Protein AF-F6XBL0-F1 (afdb_monomer_lite)

Sequence (199 aa):
MIKGYMQQHNIPQREVVDVTGLNQSHLSQHLNKGTPMKTQKRAALYTWYVRKQREILRQFSQQNQGPGQSEDTCSEPTNKKMRRNRFKWGPASQQILYQAYDRQKNPSKEEREALVEECNRAECLQRGVSPSKAHGLGSNLVTEVRVYNWFANRRKEEAFRQKLAMDAYSSNQTHNLNPLLTHGSPHHQPSSSPPNKMS

pLDDT: mean 81.72, std 20.87, range [35.31, 98.0]

Radius of gyration: 27.08 Å; chains: 1; bounding box: 72×74×48 Å

Structure (mmCIF, N/CA/C/O backbone):
data_AF-F6XBL0-F1
#
_entry.id   AF-F6XBL0-F1
#
loop_
_atom_site.group_PDB
_atom_site.id
_atom_site.type_symbol
_atom_site.label_atom_id
_atom_site.label_alt_id
_atom_site.label_comp_id
_atom_site.label_asym_id
_atom_site.label_entity_id
_atom_site.label_seq_id
_atom_site.pdbx_PDB_ins_code
_atom_site.Cartn_x
_atom_site.Cartn_y
_atom_site.Cartn_z
_atom_site.occupancy
_atom_site.B_iso_or_equiv
_atom_site.auth_seq_id
_atom_site.auth_comp_id
_atom_site.auth_asym_id
_atom_site.auth_atom_id
_atom_site.pdbx_PDB_model_num
ATOM 1 N N . MET A 1 1 ? 2.905 -8.290 -16.452 1.00 83.94 1 MET A N 1
ATOM 2 C CA . MET A 1 1 ? 3.860 -8.933 -15.519 1.00 83.94 1 MET A CA 1
ATOM 3 C C . MET A 1 1 ? 4.322 -7.979 -14.415 1.00 83.94 1 MET A C 1
ATOM 5 O O . MET A 1 1 ? 3.843 -8.119 -13.299 1.00 83.94 1 MET A O 1
ATOM 9 N N . ILE A 1 2 ? 5.135 -6.951 -14.705 1.00 93.62 2 ILE A N 1
ATOM 10 C CA . ILE A 1 2 ? 5.713 -6.059 -13.670 1.00 93.62 2 ILE A CA 1
ATOM 11 C C . ILE A 1 2 ? 4.651 -5.329 -12.828 1.00 93.62 2 ILE A C 1
ATOM 13 O O . ILE A 1 2 ? 4.745 -5.319 -11.605 1.00 93.62 2 ILE A O 1
ATOM 17 N N . LYS A 1 3 ? 3.606 -4.766 -13.456 1.00 93.44 3 LYS A N 1
ATOM 18 C CA . LYS A 1 3 ? 2.506 -4.096 -12.734 1.00 93.44 3 LYS A CA 1
ATOM 19 C C . LYS A 1 3 ? 1.833 -5.014 -11.706 1.00 93.44 3 LYS A C 1
ATOM 21 O O . LYS A 1 3 ? 1.636 -4.593 -10.573 1.00 93.44 3 LYS A O 1
ATOM 26 N N . GLY A 1 4 ? 1.512 -6.249 -12.098 1.00 93.88 4 GLY A N 1
ATOM 27 C CA . GLY A 1 4 ? 0.888 -7.230 -11.205 1.00 93.88 4 GLY A CA 1
ATOM 28 C C . GLY A 1 4 ? 1.783 -7.542 -10.008 1.00 93.88 4 GLY A C 1
ATOM 29 O O . GLY A 1 4 ? 1.327 -7.485 -8.874 1.00 93.88 4 GLY A O 1
ATOM 30 N N . TYR A 1 5 ? 3.085 -7.725 -10.244 1.00 94.12 5 TYR A N 1
ATOM 31 C CA . TYR A 1 5 ? 4.056 -7.934 -9.170 1.00 94.12 5 TYR A CA 1
ATOM 32 C C . TYR A 1 5 ? 4.150 -6.737 -8.211 1.00 94.12 5 TYR A C 1
ATOM 34 O O . TYR A 1 5 ? 4.136 -6.901 -6.993 1.00 94.12 5 TYR A O 1
ATOM 42 N N . MET A 1 6 ? 4.184 -5.513 -8.749 1.00 94.00 6 MET A N 1
ATOM 43 C CA . MET A 1 6 ? 4.172 -4.299 -7.929 1.00 94.00 6 MET A CA 1
ATOM 44 C C . MET A 1 6 ? 2.901 -4.187 -7.085 1.00 94.00 6 MET A C 1
ATOM 46 O O . MET A 1 6 ? 2.976 -3.769 -5.934 1.00 94.00 6 MET A O 1
ATOM 50 N N . GLN A 1 7 ? 1.743 -4.554 -7.633 1.00 92.44 7 GLN A N 1
ATOM 51 C CA . GLN A 1 7 ? 0.479 -4.553 -6.896 1.00 92.44 7 GLN A CA 1
ATOM 52 C C . GLN A 1 7 ? 0.466 -5.627 -5.805 1.00 92.44 7 GLN A C 1
ATOM 54 O O . GLN A 1 7 ? 0.121 -5.326 -4.666 1.00 92.44 7 GLN A O 1
ATOM 59 N N . GLN A 1 8 ? 0.910 -6.842 -6.128 1.00 91.75 8 GLN A N 1
ATOM 60 C CA . GLN A 1 8 ? 0.953 -7.973 -5.206 1.00 91.75 8 GLN A CA 1
ATOM 61 C C . GLN A 1 8 ? 1.843 -7.694 -3.988 1.00 91.75 8 GLN A C 1
ATOM 63 O O . GLN A 1 8 ? 1.432 -7.931 -2.856 1.00 91.75 8 GLN A O 1
ATOM 68 N N . HIS A 1 9 ? 3.035 -7.135 -4.212 1.00 91.56 9 HIS A N 1
ATOM 69 C CA . HIS A 1 9 ? 3.990 -6.804 -3.149 1.00 91.56 9 HIS A CA 1
ATOM 70 C C . HIS A 1 9 ? 3.835 -5.376 -2.603 1.00 91.56 9 HIS A C 1
ATOM 72 O O . HIS A 1 9 ? 4.622 -4.946 -1.756 1.00 91.56 9 HIS A O 1
ATOM 78 N N . ASN A 1 10 ? 2.818 -4.647 -3.074 1.00 92.56 10 ASN A N 1
ATOM 79 C CA . ASN A 1 10 ? 2.503 -3.277 -2.687 1.00 92.56 10 ASN A CA 1
ATOM 80 C C . ASN A 1 10 ? 3.721 -2.329 -2.782 1.00 92.56 10 ASN A C 1
ATOM 82 O O . ASN A 1 10 ? 4.045 -1.580 -1.857 1.00 92.56 10 ASN A O 1
ATOM 86 N N . ILE A 1 11 ? 4.417 -2.401 -3.919 1.00 92.81 11 ILE A N 1
ATOM 87 C CA . ILE A 1 11 ? 5.632 -1.640 -4.224 1.00 92.81 11 ILE A CA 1
ATOM 88 C C . ILE A 1 11 ? 5.236 -0.267 -4.784 1.00 92.81 11 ILE A C 1
ATOM 90 O O . ILE A 1 11 ? 4.527 -0.193 -5.798 1.00 92.81 11 ILE A O 1
ATOM 94 N N . PRO A 1 12 ? 5.686 0.845 -4.175 1.00 93.06 12 PRO A N 1
ATOM 95 C CA . PRO A 1 12 ? 5.375 2.171 -4.680 1.00 93.06 12 PRO A CA 1
ATOM 96 C C . PRO A 1 12 ? 6.097 2.431 -6.004 1.00 93.06 12 PRO A C 1
ATOM 98 O O . PRO A 1 12 ? 7.300 2.224 -6.134 1.00 93.06 12 PRO A O 1
ATOM 101 N N . GLN A 1 13 ? 5.380 2.986 -6.985 1.00 93.38 13 GLN A N 1
ATOM 102 C CA . GLN A 1 13 ? 5.970 3.345 -8.281 1.00 93.38 13 GLN A CA 1
ATOM 103 C C . GLN A 1 13 ? 7.135 4.337 -8.148 1.00 93.38 13 GLN A C 1
ATOM 105 O O . GLN A 1 13 ? 8.063 4.301 -8.950 1.00 93.38 13 GLN A O 1
ATOM 110 N N . ARG A 1 14 ? 7.112 5.182 -7.109 1.00 94.25 14 ARG A N 1
ATOM 111 C CA . ARG A 1 14 ? 8.219 6.078 -6.769 1.00 94.25 14 ARG A CA 1
ATOM 112 C C . ARG A 1 14 ? 9.537 5.322 -6.587 1.00 94.25 14 ARG A C 1
ATOM 114 O O . ARG A 1 14 ? 10.544 5.787 -7.087 1.00 94.25 14 ARG A O 1
ATOM 121 N N . GLU A 1 15 ? 9.535 4.177 -5.910 1.00 93.44 15 GLU A N 1
ATOM 122 C CA . GLU A 1 15 ? 10.761 3.397 -5.698 1.00 93.44 15 GLU A CA 1
ATOM 123 C C . GLU A 1 15 ? 11.382 2.976 -7.035 1.00 93.44 15 GLU A C 1
ATOM 125 O O . GLU A 1 15 ? 12.587 3.091 -7.232 1.00 93.44 15 GLU A O 1
ATOM 130 N N . VAL A 1 16 ? 10.543 2.563 -7.991 1.00 94.25 16 VAL A N 1
ATOM 131 C CA . VAL A 1 16 ? 10.993 2.231 -9.348 1.00 94.25 16 VAL A CA 1
ATOM 132 C C . VAL A 1 16 ? 11.645 3.443 -9.999 1.00 94.25 16 VAL A C 1
ATOM 134 O O . VAL A 1 16 ? 12.729 3.325 -10.557 1.00 94.25 16 VAL A O 1
ATOM 137 N N . VAL A 1 17 ? 11.003 4.609 -9.920 1.00 95.06 17 VAL A N 1
ATOM 138 C CA . VAL A 1 17 ? 11.511 5.870 -10.481 1.00 95.06 17 VAL A CA 1
ATOM 139 C C . VAL A 1 17 ? 12.845 6.261 -9.849 1.00 95.06 17 VAL A C 1
ATOM 141 O O . VAL A 1 17 ? 13.793 6.531 -10.582 1.00 95.06 17 VAL A O 1
ATOM 144 N N . ASP A 1 18 ? 12.935 6.225 -8.519 1.00 92.50 18 ASP A N 1
ATOM 145 C CA . ASP A 1 18 ? 14.124 6.616 -7.757 1.00 92.50 18 ASP A CA 1
ATOM 146 C C . ASP A 1 18 ? 15.333 5.716 -8.106 1.00 92.50 18 ASP A C 1
ATOM 148 O O . ASP A 1 18 ? 16.458 6.204 -8.175 1.00 92.50 18 ASP A O 1
ATOM 152 N N . VAL A 1 19 ? 15.116 4.423 -8.395 1.00 92.94 19 VAL A N 1
ATOM 153 C CA . VAL A 1 19 ? 16.195 3.478 -8.755 1.00 92.94 19 VAL A CA 1
ATOM 154 C C . VAL A 1 19 ? 16.515 3.465 -10.254 1.00 92.94 19 VAL A C 1
ATOM 156 O O . VAL A 1 19 ? 17.671 3.311 -10.640 1.00 92.94 19 VAL A O 1
ATOM 159 N N . THR A 1 20 ? 15.505 3.577 -11.117 1.00 93.94 20 THR A N 1
ATOM 160 C CA . THR A 1 20 ? 15.679 3.432 -12.577 1.00 93.94 20 THR A CA 1
ATOM 161 C C . THR A 1 20 ? 15.941 4.750 -13.301 1.00 93.94 20 THR A C 1
ATOM 163 O O . THR A 1 20 ? 16.332 4.726 -14.467 1.00 93.94 20 THR A O 1
ATOM 166 N N . GLY A 1 21 ? 15.678 5.896 -12.663 1.00 94.38 21 GLY A N 1
ATOM 167 C CA . GLY A 1 21 ? 15.735 7.214 -13.301 1.00 94.38 21 GLY A CA 1
ATOM 168 C C . GLY A 1 21 ? 14.651 7.437 -14.365 1.00 94.38 21 GLY A C 1
ATOM 169 O O . GLY A 1 21 ? 14.740 8.368 -15.166 1.00 94.38 21 GLY A O 1
ATOM 170 N N . LEU A 1 22 ? 13.628 6.577 -14.428 1.00 95.25 22 LEU A N 1
ATOM 171 C CA . LEU A 1 22 ? 12.529 6.718 -15.382 1.00 95.25 22 LEU A CA 1
ATOM 172 C C . LEU A 1 22 ? 11.594 7.867 -14.994 1.00 95.25 22 LEU A C 1
ATOM 174 O O . LEU A 1 22 ? 11.331 8.117 -13.825 1.00 95.25 22 LEU A O 1
ATOM 178 N N . ASN A 1 23 ? 11.005 8.532 -15.987 1.00 96.88 23 ASN A N 1
ATOM 179 C CA . ASN A 1 23 ? 9.989 9.549 -15.729 1.00 96.88 23 ASN A CA 1
ATOM 180 C C . ASN A 1 23 ? 8.726 8.911 -15.117 1.00 96.88 23 ASN A C 1
ATOM 182 O O . ASN A 1 23 ? 8.197 7.941 -15.663 1.00 96.88 23 ASN A O 1
ATOM 186 N N . GLN A 1 24 ? 8.219 9.487 -14.022 1.00 96.00 24 GLN A N 1
ATOM 187 C CA . GLN A 1 24 ? 7.078 8.940 -13.282 1.00 96.00 24 GLN A CA 1
ATOM 188 C C . GLN A 1 24 ? 5.804 8.841 -14.132 1.00 96.00 24 GLN A C 1
ATOM 190 O O . GLN A 1 24 ? 5.164 7.788 -14.150 1.00 96.00 24 GLN A O 1
ATOM 195 N N . SER A 1 25 ? 5.455 9.900 -14.867 1.00 96.94 25 SER A N 1
ATOM 196 C CA . SER A 1 25 ? 4.258 9.919 -15.713 1.00 96.94 25 SER A CA 1
ATOM 197 C C . SER A 1 25 ? 4.371 8.892 -16.839 1.00 96.94 25 SER A C 1
ATOM 199 O O . SER A 1 25 ? 3.474 8.067 -17.021 1.00 96.94 25 SER A O 1
ATOM 201 N N . HIS A 1 26 ? 5.516 8.857 -17.531 1.00 96.75 26 HIS A N 1
ATOM 202 C CA . HIS A 1 26 ? 5.744 7.901 -18.621 1.00 96.75 26 HIS A CA 1
ATOM 203 C C . HIS A 1 26 ? 5.727 6.450 -18.128 1.00 96.75 26 HIS A C 1
ATOM 205 O O . HIS A 1 26 ? 5.107 5.598 -18.762 1.00 96.75 26 HIS A O 1
ATOM 211 N N . LEU A 1 27 ? 6.339 6.165 -16.972 1.00 97.00 27 LEU A N 1
ATOM 212 C CA . LEU A 1 27 ? 6.285 4.842 -16.348 1.00 97.00 27 LEU A CA 1
ATOM 213 C C . LEU A 1 27 ? 4.843 4.450 -16.000 1.00 97.00 27 LEU A C 1
ATOM 215 O O . LEU A 1 27 ? 4.431 3.322 -16.266 1.00 97.00 27 LEU A O 1
ATOM 219 N N . SER A 1 28 ? 4.057 5.376 -15.447 1.00 96.56 28 SER A N 1
ATOM 220 C CA . SER A 1 28 ? 2.650 5.125 -15.132 1.00 96.56 28 SER A CA 1
ATOM 221 C C . SER A 1 28 ? 1.813 4.828 -16.370 1.00 96.56 28 SER A C 1
ATOM 223 O O . SER A 1 28 ? 1.056 3.857 -16.374 1.00 96.56 28 SER A O 1
ATOM 225 N N . GLN A 1 29 ? 1.974 5.615 -17.433 1.00 96.62 29 GLN A N 1
ATOM 226 C CA . GLN A 1 29 ? 1.279 5.399 -18.700 1.00 96.62 29 GLN A CA 1
ATOM 227 C C . GLN A 1 29 ? 1.670 4.063 -19.337 1.00 96.62 29 GLN A C 1
ATOM 229 O O . GLN A 1 29 ? 0.799 3.303 -19.747 1.00 96.62 29 GLN A O 1
ATOM 234 N N . HIS A 1 30 ? 2.957 3.717 -19.341 1.00 96.19 30 HIS A N 1
ATOM 235 C 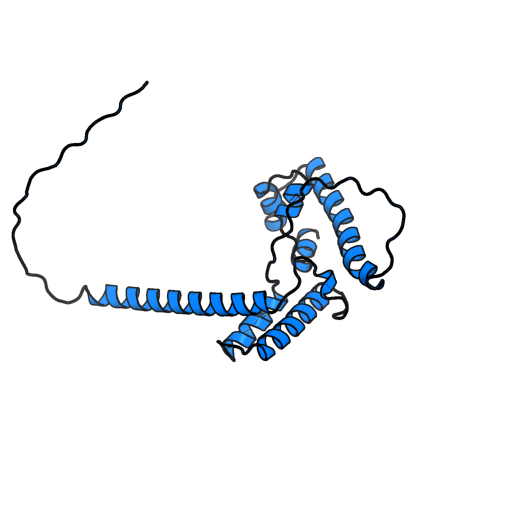CA . HIS A 1 30 ? 3.410 2.426 -19.849 1.00 96.19 30 HIS A CA 1
ATOM 236 C C . HIS A 1 30 ? 2.806 1.250 -19.067 1.00 96.19 30 HIS A C 1
ATOM 238 O O . HIS A 1 30 ? 2.272 0.322 -19.668 1.00 96.19 30 HIS A O 1
ATOM 244 N N . LEU A 1 31 ? 2.825 1.305 -17.729 1.00 95.56 31 LEU A N 1
ATOM 245 C CA . LEU A 1 31 ? 2.327 0.216 -16.882 1.00 95.56 31 LEU A CA 1
ATOM 246 C C . LEU A 1 31 ? 0.797 0.086 -16.882 1.00 95.56 31 LEU A C 1
ATOM 248 O O . LEU A 1 31 ? 0.287 -1.024 -16.742 1.00 95.56 31 LEU A O 1
ATOM 252 N N . ASN A 1 32 ? 0.061 1.196 -16.982 1.00 95.31 32 ASN A N 1
ATOM 253 C CA . ASN A 1 32 ? -1.400 1.197 -16.858 1.00 95.31 32 ASN A CA 1
ATOM 254 C C . ASN A 1 32 ? -2.142 1.274 -18.191 1.00 95.31 32 ASN A C 1
ATOM 256 O O . ASN A 1 32 ? -3.228 0.715 -18.284 1.00 95.31 32 ASN A O 1
ATOM 260 N N . LYS A 1 33 ? -1.581 1.969 -19.184 1.00 94.56 33 LYS A N 1
ATOM 261 C CA . LYS A 1 33 ? -2.209 2.232 -20.488 1.00 94.56 33 LYS A CA 1
ATOM 262 C C . LYS A 1 33 ? -1.493 1.544 -21.654 1.00 94.56 33 LYS A C 1
ATOM 264 O O . LYS A 1 33 ? -1.949 1.654 -22.782 1.00 94.56 33 LYS A O 1
ATOM 269 N N . GLY A 1 34 ? -0.365 0.872 -21.412 1.00 93.50 34 GLY A N 1
ATOM 270 C CA . GLY A 1 34 ? 0.391 0.185 -22.464 1.00 93.50 34 GLY A CA 1
ATOM 271 C C . GLY A 1 34 ? 1.139 1.122 -23.416 1.00 93.50 34 GLY A C 1
ATOM 272 O O . GLY A 1 34 ? 1.572 0.688 -24.479 1.00 93.50 34 GLY A O 1
ATOM 273 N N . THR A 1 35 ? 1.321 2.398 -23.052 1.00 95.81 35 THR A N 1
ATOM 274 C CA . THR A 1 35 ? 2.040 3.376 -23.885 1.00 95.81 35 THR A CA 1
ATOM 275 C C . THR A 1 35 ? 3.439 2.863 -24.234 1.00 95.81 35 THR A C 1
ATOM 277 O O . THR A 1 35 ? 4.143 2.379 -23.340 1.00 95.81 35 THR A O 1
ATOM 280 N N . PRO A 1 36 ? 3.890 2.968 -25.496 1.00 95.50 36 PRO A N 1
ATOM 281 C CA . PRO A 1 36 ? 5.196 2.465 -25.891 1.00 95.50 36 PRO A CA 1
ATOM 282 C C . PRO A 1 36 ? 6.324 3.142 -25.103 1.00 95.50 36 PRO A C 1
ATOM 284 O O . PRO A 1 36 ? 6.310 4.337 -24.791 1.00 95.50 36 PRO A O 1
ATOM 287 N N . MET A 1 37 ? 7.340 2.349 -24.777 1.00 96.38 37 MET A N 1
ATOM 288 C CA . MET A 1 37 ? 8.530 2.788 -24.054 1.00 96.38 37 MET A CA 1
ATOM 289 C C . MET A 1 37 ? 9.765 2.339 -24.823 1.00 96.38 37 MET A C 1
ATOM 291 O O . MET A 1 37 ? 9.807 1.201 -25.277 1.00 96.38 37 MET A O 1
ATOM 295 N N . LYS A 1 38 ? 10.773 3.208 -24.965 1.00 95.94 38 LYS A N 1
ATOM 296 C CA . LYS A 1 38 ? 12.024 2.893 -25.680 1.00 95.94 38 LYS A CA 1
ATOM 297 C C . LYS A 1 38 ? 12.727 1.669 -25.080 1.00 95.94 38 LYS A C 1
ATOM 299 O O . LYS A 1 38 ? 12.724 1.500 -23.862 1.00 95.94 38 LYS A O 1
ATOM 304 N N . THR A 1 39 ? 13.387 0.868 -25.918 1.00 96.81 39 THR A N 1
ATOM 305 C CA . THR A 1 39 ? 14.053 -0.386 -25.518 1.00 96.81 39 THR A CA 1
ATOM 306 C C . THR A 1 39 ? 15.025 -0.201 -24.352 1.00 96.81 39 THR A C 1
ATOM 308 O O . THR A 1 39 ? 14.932 -0.940 -23.380 1.00 96.81 39 THR A O 1
ATOM 311 N N . GLN A 1 40 ? 15.867 0.836 -24.376 1.00 96.00 40 GLN A N 1
ATOM 312 C CA . GLN A 1 40 ? 16.794 1.147 -23.279 1.00 96.00 40 GLN A CA 1
ATOM 313 C C . GLN A 1 40 ? 16.071 1.382 -21.938 1.00 96.00 40 GLN A C 1
ATOM 315 O O . GLN A 1 40 ? 16.476 0.857 -20.904 1.00 96.00 40 GLN A O 1
ATOM 320 N N . LYS A 1 41 ? 14.955 2.124 -21.954 1.00 95.94 41 LYS A N 1
ATOM 321 C CA . LYS A 1 41 ? 14.136 2.378 -20.757 1.00 95.94 41 LYS A CA 1
ATOM 322 C C . LYS A 1 41 ? 13.440 1.106 -20.264 1.00 95.94 41 LYS A C 1
ATOM 324 O O . LYS A 1 41 ? 13.395 0.864 -19.060 1.00 95.94 41 LYS A O 1
ATOM 329 N N . ARG A 1 42 ? 12.948 0.267 -21.185 1.00 96.12 42 ARG A N 1
ATOM 330 C CA . ARG A 1 42 ? 12.378 -1.045 -20.838 1.00 96.12 42 ARG A CA 1
ATOM 331 C C . ARG A 1 42 ? 13.429 -1.955 -20.206 1.00 96.12 42 ARG A C 1
ATOM 333 O O . ARG A 1 42 ? 13.127 -2.602 -19.213 1.00 96.12 42 ARG A O 1
ATOM 340 N N . ALA A 1 43 ? 14.653 -1.973 -20.733 1.00 96.56 43 ALA A N 1
ATOM 341 C CA . ALA A 1 43 ? 15.750 -2.757 -20.171 1.00 96.56 43 ALA A CA 1
ATOM 342 C C . ALA A 1 43 ? 16.050 -2.346 -18.720 1.00 96.56 43 ALA A C 1
ATOM 344 O O . ALA A 1 43 ? 16.116 -3.209 -17.851 1.00 96.56 43 ALA A O 1
ATOM 345 N N . ALA A 1 44 ? 16.118 -1.041 -18.426 1.00 96.38 44 ALA A N 1
ATOM 346 C CA . ALA A 1 44 ? 16.284 -0.550 -17.054 1.00 96.38 44 ALA A CA 1
ATOM 347 C C . ALA A 1 44 ? 15.153 -1.021 -16.118 1.00 96.38 44 ALA A C 1
ATOM 349 O O . ALA A 1 44 ? 15.414 -1.474 -15.001 1.00 96.38 44 ALA A O 1
ATOM 350 N N . LEU A 1 45 ? 13.903 -0.976 -16.592 1.00 96.69 45 LEU A N 1
ATOM 351 C CA . LEU A 1 45 ? 12.737 -1.446 -15.841 1.00 96.69 45 LEU A CA 1
ATOM 352 C C . LEU A 1 45 ? 12.781 -2.963 -15.571 1.00 96.69 45 LEU A C 1
ATOM 354 O O . LEU A 1 45 ? 12.499 -3.391 -14.453 1.00 96.69 45 LEU A O 1
ATOM 358 N N . TYR A 1 46 ? 13.157 -3.776 -16.563 1.00 96.44 46 TYR A N 1
ATOM 359 C CA . TYR A 1 46 ? 13.289 -5.228 -16.401 1.00 96.44 46 TYR A CA 1
ATOM 360 C C . TYR A 1 46 ? 14.444 -5.606 -15.468 1.00 96.44 46 TYR A C 1
ATOM 362 O O . TYR A 1 46 ? 14.271 -6.456 -14.596 1.00 96.44 46 TYR A O 1
ATOM 370 N N . THR A 1 47 ? 15.592 -4.937 -15.584 1.00 96.44 47 THR A N 1
ATOM 371 C CA . THR A 1 47 ? 16.726 -5.134 -14.671 1.00 96.44 47 THR A CA 1
ATOM 372 C C . THR A 1 47 ? 16.329 -4.827 -13.232 1.00 96.44 47 THR A C 1
ATOM 374 O O . THR A 1 47 ? 16.633 -5.609 -12.328 1.00 96.44 47 THR A O 1
ATOM 377 N N . TRP A 1 48 ? 15.613 -3.721 -13.005 1.00 96.19 48 TRP A N 1
ATOM 378 C CA . TRP A 1 48 ? 15.059 -3.410 -11.690 1.00 96.19 48 TRP A CA 1
ATOM 379 C C . TRP A 1 48 ? 14.118 -4.514 -11.199 1.00 96.19 48 TRP A C 1
ATOM 381 O O . TRP A 1 48 ? 14.278 -4.985 -10.077 1.00 96.19 48 TRP A O 1
ATOM 391 N N . TYR A 1 49 ? 13.196 -4.978 -12.045 1.00 96.75 49 TYR A N 1
ATOM 392 C CA . TYR A 1 49 ? 12.216 -6.003 -11.685 1.00 96.75 49 TYR A CA 1
ATOM 393 C C . TYR A 1 49 ? 12.875 -7.305 -11.202 1.00 96.75 49 TYR A C 1
ATOM 395 O O . TYR A 1 49 ? 12.574 -7.773 -10.105 1.00 96.75 49 TYR A O 1
ATOM 403 N N . VAL A 1 50 ? 13.845 -7.835 -11.952 1.00 95.81 50 VAL A N 1
ATOM 404 C CA . VAL A 1 50 ? 14.554 -9.078 -11.590 1.00 95.81 50 VAL A CA 1
ATOM 405 C C . VAL A 1 50 ? 15.409 -8.900 -10.330 1.00 95.81 50 VAL A C 1
ATOM 407 O O . VAL A 1 50 ? 15.527 -9.812 -9.507 1.00 95.81 50 VAL A O 1
ATOM 410 N N . ARG A 1 51 ? 16.022 -7.723 -10.139 1.00 95.12 51 ARG A N 1
ATOM 411 C CA . ARG A 1 51 ? 16.733 -7.401 -8.888 1.00 95.12 51 ARG A CA 1
ATOM 412 C C . ARG A 1 51 ? 15.763 -7.348 -7.708 1.00 95.12 51 ARG A C 1
ATOM 414 O O . ARG A 1 51 ? 16.057 -7.935 -6.670 1.00 95.12 51 ARG A O 1
ATOM 421 N N . LYS A 1 52 ? 14.595 -6.727 -7.886 1.00 94.19 52 LYS A N 1
ATOM 422 C CA . LYS A 1 52 ? 13.588 -6.587 -6.832 1.00 94.19 52 LYS A CA 1
ATOM 423 C C . LYS A 1 52 ? 12.972 -7.923 -6.426 1.00 94.19 52 LYS A C 1
ATOM 425 O O . LYS A 1 52 ? 12.762 -8.148 -5.239 1.00 94.19 52 LYS A O 1
ATOM 430 N N . GLN A 1 53 ? 12.752 -8.831 -7.378 1.00 92.75 53 GLN A N 1
ATOM 431 C CA . GLN A 1 53 ? 12.297 -10.192 -7.079 1.00 92.75 53 GLN A CA 1
ATOM 432 C C . GLN A 1 53 ? 13.259 -10.926 -6.141 1.00 92.75 53 GLN A C 1
ATOM 434 O O . GLN A 1 53 ? 12.827 -11.514 -5.152 1.00 92.75 53 GLN A O 1
ATOM 439 N N . ARG A 1 54 ? 14.567 -10.839 -6.412 1.00 92.81 54 ARG A N 1
ATOM 440 C CA . ARG A 1 54 ? 15.600 -11.436 -5.554 1.00 92.81 54 ARG A CA 1
ATOM 441 C C . ARG A 1 54 ? 15.659 -10.777 -4.179 1.00 92.81 54 ARG A C 1
ATOM 443 O O . ARG A 1 54 ? 15.771 -11.479 -3.181 1.00 92.81 54 ARG A O 1
ATOM 450 N N . GLU A 1 55 ? 15.551 -9.452 -4.121 1.00 91.06 55 GLU A N 1
ATOM 451 C CA . GLU A 1 55 ? 15.526 -8.705 -2.859 1.00 91.06 55 GLU A CA 1
ATOM 452 C C . GLU A 1 55 ? 14.352 -9.135 -1.968 1.00 91.06 55 GLU A C 1
ATOM 454 O O . GLU A 1 55 ? 14.553 -9.454 -0.799 1.00 91.06 55 GLU A O 1
ATOM 459 N N . ILE A 1 56 ? 13.140 -9.202 -2.525 1.00 89.62 56 ILE A N 1
ATOM 460 C CA . ILE A 1 56 ? 11.936 -9.606 -1.790 1.00 89.62 56 ILE A CA 1
ATOM 461 C C . ILE A 1 56 ? 12.040 -11.066 -1.344 1.00 89.62 56 ILE A C 1
ATOM 463 O O . ILE A 1 56 ? 11.756 -11.378 -0.189 1.00 89.62 56 ILE A O 1
ATOM 467 N N . LEU A 1 57 ? 12.499 -11.963 -2.221 1.00 88.38 57 LEU A N 1
ATOM 468 C CA . LEU A 1 57 ? 12.708 -13.364 -1.857 1.00 88.38 57 LEU A CA 1
ATOM 469 C C . LEU A 1 57 ? 13.696 -13.495 -0.688 1.00 88.38 57 LEU A C 1
ATOM 471 O O . LEU A 1 57 ? 13.455 -14.257 0.251 1.00 88.38 57 LEU A O 1
ATOM 475 N N . ARG A 1 58 ? 14.778 -12.707 -0.708 1.00 87.69 58 ARG A N 1
ATOM 476 C CA . ARG A 1 58 ? 15.772 -12.650 0.367 1.00 87.69 58 ARG A CA 1
ATOM 477 C C . ARG A 1 58 ? 15.173 -12.119 1.673 1.00 87.69 58 ARG A C 1
ATOM 479 O O . ARG A 1 58 ? 15.424 -12.722 2.712 1.00 87.69 58 ARG A O 1
ATOM 486 N N . GLN A 1 59 ? 14.343 -11.071 1.624 1.00 86.44 59 GLN A N 1
ATOM 487 C CA . GLN A 1 59 ? 13.656 -10.510 2.801 1.00 86.44 59 GLN A CA 1
ATOM 488 C C . GLN A 1 59 ? 12.801 -11.554 3.535 1.00 86.44 59 GLN A C 1
ATOM 490 O O . GLN A 1 59 ? 12.820 -11.602 4.760 1.00 86.44 59 GLN A O 1
ATOM 495 N N . PHE A 1 60 ? 12.110 -12.435 2.805 1.00 84.88 60 PHE A N 1
ATOM 496 C CA . PHE A 1 60 ? 11.321 -13.520 3.405 1.00 84.88 60 PHE A CA 1
ATOM 497 C C . PHE A 1 60 ? 12.138 -14.778 3.759 1.00 84.88 60 PHE A C 1
ATOM 499 O O . PHE A 1 60 ? 11.631 -15.671 4.444 1.00 84.88 60 PHE A O 1
ATOM 506 N N . SER A 1 61 ? 13.384 -14.894 3.293 1.00 82.06 61 SER A N 1
ATOM 507 C CA . SER A 1 61 ? 14.235 -16.072 3.532 1.00 82.06 61 SER A CA 1
ATOM 508 C C . SER A 1 61 ? 15.217 -15.873 4.686 1.00 82.06 61 SER A C 1
ATOM 510 O O . SER A 1 61 ? 15.389 -16.777 5.497 1.00 82.06 61 SER A O 1
ATOM 512 N N . GLN A 1 62 ? 15.823 -14.686 4.805 1.00 68.56 62 GLN A N 1
ATOM 513 C CA . GLN A 1 62 ? 16.832 -14.381 5.833 1.00 68.56 62 GLN A CA 1
ATOM 514 C C . GLN A 1 62 ? 16.280 -14.385 7.262 1.00 68.56 62 GLN A C 1
ATOM 516 O O . GLN A 1 62 ? 17.043 -14.468 8.214 1.00 68.56 62 GLN A O 1
ATOM 521 N N . GLN A 1 63 ? 14.961 -14.368 7.427 1.00 60.47 63 GLN A N 1
ATOM 522 C CA . GLN A 1 63 ? 14.336 -14.317 8.744 1.00 60.47 63 GLN A CA 1
ATOM 523 C C . GLN A 1 63 ? 14.254 -15.674 9.470 1.00 60.47 63 GLN A C 1
ATOM 525 O O . GLN A 1 63 ? 13.768 -15.733 10.594 1.00 60.47 63 GLN A O 1
ATOM 530 N N . ASN A 1 64 ? 14.758 -16.755 8.861 1.00 48.28 64 ASN A N 1
ATOM 531 C CA . ASN A 1 64 ? 15.025 -18.006 9.581 1.00 48.28 64 ASN A CA 1
ATOM 532 C C . ASN A 1 64 ? 16.253 -17.911 10.505 1.00 48.28 64 ASN A C 1
ATOM 534 O O . ASN A 1 64 ? 16.454 -18.806 11.321 1.00 48.28 64 ASN A O 1
ATOM 538 N N . GLN A 1 65 ? 17.076 -16.865 10.384 1.00 45.84 65 GLN A N 1
ATOM 539 C CA . GLN A 1 65 ? 18.177 -16.620 11.309 1.00 45.84 65 GLN A CA 1
ATOM 540 C C . GLN A 1 65 ? 17.690 -15.628 12.366 1.00 45.84 65 GLN A C 1
ATOM 542 O O . GLN A 1 65 ? 17.324 -14.495 12.052 1.00 45.84 65 GLN A O 1
ATOM 547 N N . GLY A 1 66 ? 17.604 -16.097 13.612 1.00 39.88 66 GLY A N 1
ATOM 548 C CA . GLY A 1 66 ? 17.251 -15.268 14.760 1.00 39.88 66 GLY A CA 1
ATOM 549 C C . GLY A 1 66 ? 18.204 -14.075 14.932 1.00 39.88 66 GLY A C 1
ATOM 550 O O . GLY A 1 66 ? 19.246 -14.000 14.275 1.00 39.88 66 GLY A O 1
ATOM 551 N N . PRO A 1 67 ? 17.871 -13.121 15.814 1.00 41.88 67 PRO A N 1
ATOM 552 C CA . PRO A 1 67 ? 18.712 -11.960 16.069 1.00 41.88 67 PRO A CA 1
ATOM 553 C C . PRO A 1 67 ? 19.977 -12.424 16.803 1.00 41.88 67 PRO A C 1
ATOM 555 O O . PRO A 1 67 ? 19.975 -12.528 18.024 1.00 41.88 67 PRO A O 1
ATOM 558 N N . GLY A 1 68 ? 21.039 -12.782 16.079 1.00 40.50 68 GLY A N 1
ATOM 559 C CA . GLY A 1 68 ? 22.244 -13.281 16.744 1.00 40.50 68 GLY A CA 1
ATOM 560 C C . GLY A 1 68 ? 23.453 -13.653 15.895 1.00 40.50 68 GLY A C 1
ATOM 561 O O . GLY A 1 68 ? 24.478 -13.956 16.489 1.00 40.50 68 GLY A O 1
ATOM 562 N N . GLN A 1 69 ? 23.402 -13.644 14.559 1.00 41.81 69 GLN A N 1
ATOM 563 C CA . GLN A 1 69 ? 24.599 -13.934 13.757 1.00 41.81 69 GLN A CA 1
ATOM 564 C C . GLN A 1 69 ? 24.643 -13.080 12.493 1.00 41.81 69 GLN A C 1
ATOM 566 O O . GLN A 1 69 ? 23.990 -13.367 11.495 1.00 41.81 69 GLN A O 1
ATOM 571 N N . SER A 1 70 ? 25.434 -12.016 12.542 1.00 37.69 70 SER A N 1
ATOM 572 C CA . SER A 1 70 ? 25.999 -11.395 11.348 1.00 37.69 70 SER A CA 1
ATOM 573 C C . SER A 1 70 ? 27.304 -10.710 11.735 1.00 37.69 70 SER A C 1
ATOM 575 O O . SER A 1 70 ? 27.408 -9.486 11.693 1.00 37.69 70 SER A O 1
ATOM 577 N N . GLU A 1 71 ? 28.274 -11.511 12.168 1.00 41.62 71 GLU A N 1
ATOM 578 C CA . GLU A 1 71 ? 29.676 -11.136 12.049 1.00 41.62 71 GLU A CA 1
ATOM 579 C C . GLU A 1 71 ? 30.177 -11.766 10.742 1.00 41.62 71 GLU A C 1
ATOM 581 O O . GLU A 1 71 ? 30.016 -12.961 10.507 1.00 41.62 71 GLU A O 1
ATOM 586 N N . ASP A 1 72 ? 30.737 -10.901 9.907 1.00 37.50 72 ASP A N 1
ATOM 587 C CA . ASP A 1 72 ? 31.630 -11.160 8.782 1.00 37.50 72 ASP A CA 1
ATOM 588 C C . ASP A 1 72 ? 31.141 -11.267 7.316 1.00 37.50 72 ASP A C 1
ATOM 590 O O . ASP A 1 72 ? 30.504 -12.210 6.855 1.00 37.50 72 ASP A O 1
ATOM 594 N N . THR A 1 73 ? 31.626 -10.266 6.566 1.00 42.38 73 THR A N 1
ATOM 595 C CA . THR A 1 73 ? 32.061 -10.281 5.161 1.00 42.38 73 THR A CA 1
ATOM 596 C C . THR A 1 73 ? 31.014 -10.449 4.045 1.00 42.38 73 THR A C 1
ATOM 598 O O . THR A 1 73 ? 30.863 -11.504 3.437 1.00 42.38 73 THR A O 1
ATOM 601 N N . CYS A 1 74 ? 30.420 -9.324 3.622 1.00 35.31 74 CYS A N 1
ATOM 602 C CA . CYS A 1 74 ? 30.370 -8.952 2.198 1.00 35.31 74 CYS A CA 1
ATOM 603 C C . CYS A 1 74 ? 30.079 -7.448 2.054 1.00 35.31 74 CYS A C 1
ATOM 605 O O . CYS A 1 74 ? 29.089 -6.929 2.566 1.00 35.31 74 CYS A O 1
ATOM 607 N N . SER A 1 75 ? 30.966 -6.747 1.361 1.00 39.38 75 SER A N 1
ATOM 608 C CA . SER A 1 75 ? 30.924 -5.324 1.031 1.00 39.38 75 SER A CA 1
ATOM 609 C C . SER A 1 75 ? 29.659 -4.927 0.249 1.00 39.38 75 SER A C 1
ATOM 611 O O . SER A 1 75 ? 29.616 -4.988 -0.977 1.00 39.38 75 SER A O 1
ATOM 613 N N . GLU A 1 76 ? 28.623 -4.452 0.944 1.00 37.22 76 GLU A N 1
ATOM 614 C CA . GLU A 1 76 ? 27.523 -3.715 0.306 1.00 37.22 76 GLU A CA 1
ATOM 615 C C . GLU A 1 76 ? 27.990 -2.281 -0.003 1.00 37.22 76 GLU A C 1
ATOM 617 O O . GLU A 1 76 ? 28.493 -1.589 0.891 1.00 37.22 76 GLU A O 1
ATOM 622 N N . PRO A 1 77 ? 27.820 -1.778 -1.240 1.00 39.69 77 PRO A N 1
ATOM 623 C CA . PRO A 1 77 ? 28.067 -0.375 -1.519 1.00 39.69 77 PRO A CA 1
ATOM 624 C C . PRO A 1 77 ? 27.109 0.453 -0.664 1.00 39.69 77 PRO A C 1
ATOM 626 O O . PRO A 1 77 ? 25.893 0.260 -0.690 1.00 39.69 77 PRO A O 1
ATOM 629 N N . THR A 1 78 ? 27.682 1.381 0.098 1.00 43.75 78 THR A N 1
ATOM 630 C CA . THR A 1 78 ? 26.991 2.363 0.931 1.00 43.75 78 THR A CA 1
ATOM 631 C C . THR A 1 78 ? 25.856 3.019 0.144 1.00 43.75 78 THR A C 1
ATOM 633 O O . THR A 1 78 ? 26.054 3.914 -0.681 1.00 43.75 78 THR A O 1
ATOM 636 N N . ASN A 1 79 ? 24.631 2.534 0.362 1.00 41.66 79 ASN A N 1
ATOM 637 C CA . ASN A 1 79 ? 23.454 2.990 -0.364 1.00 41.66 79 ASN A CA 1
ATOM 638 C C . ASN A 1 79 ? 23.070 4.372 0.180 1.00 41.66 79 ASN A C 1
ATOM 640 O O . ASN A 1 79 ? 22.342 4.516 1.164 1.00 41.66 79 ASN A O 1
ATOM 644 N N . LYS A 1 80 ? 23.671 5.403 -0.420 1.00 45.03 80 LYS A N 1
ATOM 645 C CA . LYS A 1 80 ? 23.473 6.820 -0.114 1.00 45.03 80 LYS A CA 1
ATOM 646 C C . LYS A 1 80 ? 21.971 7.130 -0.014 1.00 45.03 80 LYS A C 1
ATOM 648 O O . LYS A 1 80 ? 21.268 7.120 -1.014 1.00 45.03 80 LYS A O 1
ATOM 653 N N . LYS A 1 81 ? 21.501 7.423 1.206 1.00 48.19 81 LYS A N 1
ATOM 654 C CA . LYS A 1 81 ? 20.217 8.071 1.557 1.00 48.19 81 LYS A CA 1
ATOM 655 C C . LYS A 1 81 ? 18.992 7.641 0.722 1.00 48.19 81 LYS A C 1
ATOM 657 O O . LYS A 1 81 ? 18.190 8.491 0.333 1.00 48.19 81 LYS A O 1
ATOM 662 N N . MET A 1 82 ? 18.798 6.342 0.474 1.00 64.62 82 MET A N 1
ATOM 663 C CA . MET A 1 82 ? 17.556 5.871 -0.150 1.00 64.62 82 MET A CA 1
ATOM 664 C C . MET A 1 82 ? 16.379 6.149 0.792 1.00 64.62 82 MET A C 1
ATOM 666 O O . MET A 1 82 ? 16.362 5.718 1.948 1.00 64.62 82 MET A O 1
ATOM 670 N N . ARG A 1 83 ? 15.395 6.913 0.315 1.00 72.31 83 ARG A N 1
ATOM 671 C CA . ARG A 1 83 ? 14.244 7.316 1.126 1.00 72.31 83 ARG A CA 1
ATOM 672 C C . ARG A 1 83 ? 13.427 6.072 1.483 1.00 72.31 83 ARG A C 1
ATOM 674 O O . ARG A 1 83 ? 12.970 5.361 0.595 1.00 72.31 83 ARG A O 1
ATOM 681 N N . ARG A 1 84 ? 13.229 5.816 2.782 1.00 80.56 84 ARG A N 1
ATOM 682 C CA . ARG A 1 84 ? 12.458 4.655 3.254 1.00 80.56 84 ARG A CA 1
ATOM 683 C C . ARG A 1 84 ? 11.037 4.690 2.686 1.00 80.56 84 ARG A C 1
ATOM 685 O O . ARG A 1 84 ? 10.383 5.736 2.701 1.00 80.56 84 ARG A O 1
ATOM 692 N N . ASN A 1 85 ? 10.556 3.536 2.235 1.00 87.69 85 ASN A N 1
ATOM 693 C CA . ASN A 1 85 ? 9.202 3.400 1.716 1.00 87.69 85 ASN A CA 1
ATOM 694 C C . ASN A 1 85 ? 8.156 3.755 2.776 1.00 87.69 85 ASN A C 1
ATOM 696 O O . ASN A 1 85 ? 8.223 3.315 3.927 1.00 87.69 85 ASN A O 1
ATOM 700 N N . ARG A 1 86 ? 7.170 4.555 2.362 1.00 88.62 86 ARG A N 1
ATOM 701 C CA . ARG A 1 86 ? 5.987 4.855 3.167 1.00 88.62 86 ARG A CA 1
ATOM 702 C C . ARG A 1 86 ? 5.020 3.678 3.079 1.00 88.62 86 ARG A C 1
ATOM 704 O O . ARG A 1 86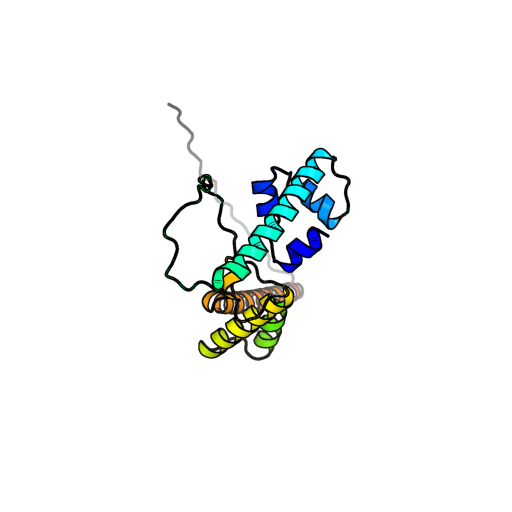 ? 4.766 3.168 1.992 1.00 88.62 86 ARG A O 1
ATOM 711 N N . PHE A 1 87 ? 4.452 3.316 4.222 1.00 93.56 87 PHE A N 1
ATOM 712 C CA . PHE A 1 87 ? 3.400 2.315 4.320 1.00 93.56 87 PHE A CA 1
ATOM 713 C C . PHE A 1 87 ? 2.201 2.629 3.432 1.00 93.56 87 PHE A C 1
ATOM 715 O O . PHE A 1 87 ? 1.776 3.784 3.323 1.00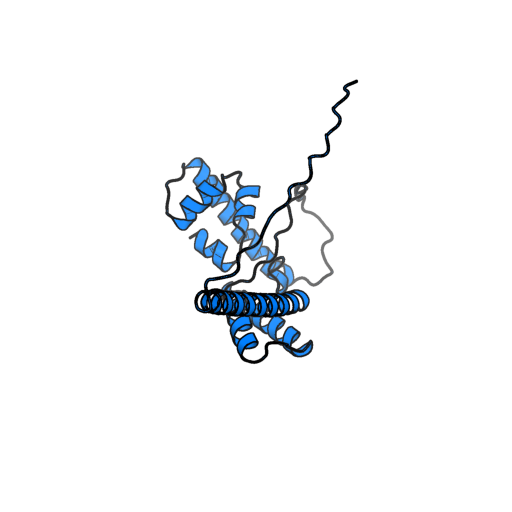 93.56 87 PHE A O 1
ATOM 722 N N . LYS A 1 88 ? 1.612 1.574 2.877 1.00 93.00 88 LYS A N 1
ATOM 723 C CA . LYS A 1 88 ? 0.351 1.639 2.158 1.00 93.00 88 LYS A CA 1
ATOM 724 C C . LYS A 1 88 ? -0.511 0.443 2.540 1.00 93.00 88 LYS A C 1
ATOM 726 O O . LYS A 1 88 ? -0.017 -0.674 2.611 1.00 93.00 88 LYS A O 1
ATOM 731 N N . TRP A 1 89 ? -1.806 0.674 2.711 1.00 95.31 89 TRP A N 1
ATOM 732 C CA . TRP A 1 89 ? -2.774 -0.402 2.896 1.00 95.31 89 TRP A CA 1
ATOM 733 C C . TRP A 1 89 ? -2.971 -1.179 1.593 1.00 95.31 89 TRP A C 1
ATOM 735 O O . TRP A 1 89 ? -3.398 -0.586 0.596 1.00 95.31 89 TRP A O 1
ATOM 745 N N . GLY A 1 90 ? -2.661 -2.476 1.598 1.00 94.56 90 GLY A N 1
ATOM 746 C CA . GLY A 1 90 ? -2.972 -3.382 0.495 1.00 94.56 90 GLY A CA 1
ATOM 747 C C . GLY A 1 90 ? -4.467 -3.725 0.436 1.00 94.56 90 GLY A C 1
ATOM 748 O O . GLY A 1 90 ? -5.185 -3.515 1.417 1.00 94.56 90 GLY A O 1
ATOM 749 N N . PRO A 1 91 ? -4.968 -4.205 -0.716 1.00 93.75 91 PRO A N 1
ATOM 750 C CA . PRO A 1 91 ? -6.395 -4.468 -0.912 1.00 93.75 91 PRO A CA 1
ATOM 751 C C . PRO A 1 91 ? -6.940 -5.537 0.047 1.00 93.75 91 PRO A C 1
ATOM 753 O O . PRO A 1 91 ? -8.025 -5.344 0.587 1.00 93.75 91 PRO A O 1
ATOM 756 N N . ALA A 1 92 ? -6.171 -6.597 0.330 1.00 94.44 92 ALA A N 1
ATOM 757 C CA . ALA A 1 92 ? -6.565 -7.632 1.287 1.00 94.44 92 ALA A CA 1
ATOM 758 C C . ALA A 1 92 ? -6.775 -7.065 2.700 1.00 94.44 92 ALA A C 1
ATOM 760 O O . ALA A 1 92 ? -7.837 -7.253 3.290 1.00 94.44 92 ALA A O 1
ATOM 761 N N . SER A 1 93 ? -5.808 -6.289 3.206 1.00 97.00 93 SER A N 1
ATOM 762 C CA . SER A 1 93 ? -5.946 -5.616 4.505 1.00 97.00 93 SER A CA 1
ATOM 763 C C . SER A 1 93 ? -7.130 -4.645 4.530 1.00 97.00 93 SER A C 1
ATOM 765 O O . SER A 1 93 ? -7.869 -4.590 5.506 1.00 97.00 93 SER A O 1
ATOM 767 N N . GLN A 1 94 ? -7.331 -3.861 3.461 1.00 96.81 94 GLN A N 1
ATOM 768 C CA . GLN A 1 94 ? -8.441 -2.904 3.403 1.00 96.81 94 GLN A CA 1
ATOM 769 C C . GLN A 1 94 ? -9.799 -3.593 3.502 1.00 96.81 94 GLN A C 1
ATOM 771 O O . GLN A 1 94 ? -10.665 -3.095 4.212 1.00 96.81 94 GLN A O 1
ATOM 776 N N . GLN A 1 95 ? -9.983 -4.722 2.817 1.00 97.19 95 GLN A N 1
ATOM 777 C CA . GLN A 1 95 ? -11.240 -5.460 2.853 1.00 97.19 95 GLN A CA 1
ATOM 778 C C . GLN A 1 95 ? -11.593 -5.912 4.276 1.00 97.19 95 GLN A C 1
ATOM 780 O O . GLN A 1 95 ? -12.723 -5.703 4.711 1.00 97.19 95 GLN A O 1
ATOM 785 N N . ILE A 1 96 ? -10.619 -6.456 5.012 1.00 97.50 96 ILE A N 1
ATOM 786 C CA . ILE A 1 96 ? -10.788 -6.856 6.418 1.00 97.50 96 ILE A CA 1
ATOM 787 C C . ILE A 1 96 ? -11.169 -5.644 7.274 1.00 97.50 96 ILE A C 1
ATOM 789 O O . ILE A 1 96 ? -12.143 -5.686 8.021 1.00 97.50 96 ILE A O 1
ATOM 793 N N . LEU A 1 97 ? -10.445 -4.531 7.120 1.00 97.81 97 LEU A N 1
ATOM 794 C CA . LEU A 1 97 ? -10.691 -3.316 7.897 1.00 97.81 97 LEU A CA 1
ATOM 795 C C . LEU A 1 97 ? -12.082 -2.724 7.653 1.00 97.81 97 LEU A C 1
ATOM 797 O O . LEU A 1 97 ? -12.719 -2.287 8.606 1.00 97.81 97 LEU A O 1
ATOM 801 N N . TYR A 1 98 ? -12.572 -2.718 6.410 1.00 97.56 98 TYR A N 1
ATOM 802 C CA . TYR A 1 98 ? -13.936 -2.269 6.118 1.00 97.56 98 TYR A CA 1
ATOM 803 C C . TYR A 1 98 ? -14.984 -3.170 6.768 1.00 97.56 98 TYR A C 1
ATOM 805 O O . TYR A 1 98 ? -15.868 -2.664 7.449 1.00 97.56 98 TYR A O 1
ATOM 813 N N . GLN A 1 99 ? -14.843 -4.492 6.639 1.00 97.25 99 GLN A N 1
ATOM 814 C CA . GLN A 1 99 ? -15.772 -5.431 7.274 1.00 97.25 99 GLN A CA 1
ATOM 815 C C . GLN A 1 99 ? -15.786 -5.282 8.801 1.00 97.25 99 GLN A C 1
ATOM 817 O O . GLN A 1 99 ? -16.845 -5.338 9.422 1.00 97.25 99 GLN A O 1
ATOM 822 N N . ALA A 1 100 ? -14.620 -5.071 9.413 1.00 96.88 100 ALA A N 1
ATOM 823 C CA . ALA A 1 100 ? -14.509 -4.817 10.843 1.00 96.88 100 ALA A CA 1
ATOM 824 C C . ALA A 1 100 ? -15.139 -3.475 11.245 1.00 96.88 100 ALA A C 1
ATOM 826 O O . ALA A 1 100 ? -15.809 -3.396 12.273 1.00 96.88 100 ALA A O 1
ATOM 827 N N . TYR A 1 101 ? -14.970 -2.434 10.425 1.00 97.00 101 TYR A N 1
ATOM 828 C CA . TYR A 1 101 ? -15.543 -1.109 10.662 1.00 97.00 101 TYR A CA 1
ATOM 829 C C . TYR A 1 101 ? -17.068 -1.113 10.693 1.00 97.00 101 TYR A C 1
ATOM 831 O O . TYR A 1 101 ? -17.660 -0.465 11.557 1.00 97.00 101 TYR A O 1
ATOM 839 N N . ASP A 1 102 ? -17.691 -1.865 9.785 1.00 95.75 102 ASP A N 1
ATOM 840 C CA . ASP A 1 102 ? -19.147 -1.986 9.717 1.00 95.75 102 ASP A CA 1
ATOM 841 C C . ASP A 1 102 ? -19.725 -2.671 10.964 1.00 95.75 102 ASP A C 1
ATOM 843 O O . ASP A 1 102 ? -20.843 -2.366 11.375 1.00 95.75 102 ASP A O 1
ATOM 847 N N . ARG A 1 103 ? -18.948 -3.556 11.604 1.00 95.25 103 ARG A N 1
ATOM 848 C CA . ARG A 1 103 ? -19.318 -4.207 12.871 1.00 95.25 103 ARG A CA 1
ATOM 849 C C . ARG A 1 103 ? -19.068 -3.301 14.076 1.00 95.25 103 ARG A C 1
ATOM 851 O O . ARG A 1 103 ? -19.920 -3.198 14.950 1.00 95.25 103 ARG A O 1
ATOM 858 N N . GLN A 1 104 ? -17.900 -2.658 14.127 1.00 93.69 104 GLN A N 1
ATOM 859 C CA . GLN A 1 104 ? -17.443 -1.872 15.273 1.00 93.69 104 GLN A CA 1
ATOM 860 C C . GLN A 1 104 ? -16.582 -0.683 14.819 1.00 93.69 104 GLN A C 1
ATOM 862 O O . GLN A 1 104 ? -15.402 -0.818 14.504 1.00 93.69 104 GLN A O 1
ATOM 867 N N . LYS A 1 105 ? -17.144 0.533 14.865 1.00 94.12 105 LYS A N 1
ATO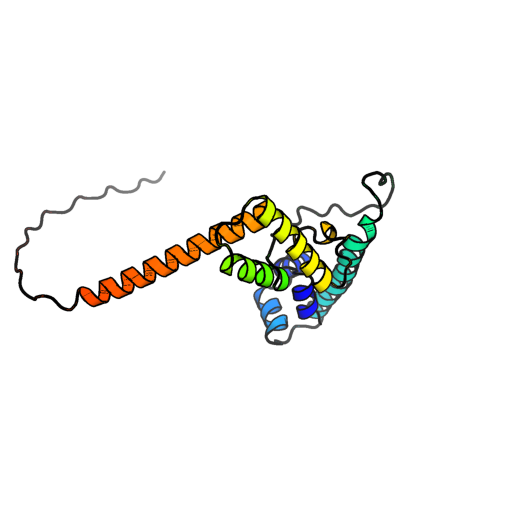M 868 C CA . LYS A 1 105 ? -16.448 1.769 14.438 1.00 94.12 105 LYS A CA 1
ATOM 869 C C . LYS A 1 105 ? -15.350 2.246 15.405 1.00 94.12 105 LYS A C 1
ATOM 871 O O . LYS A 1 105 ? -14.507 3.059 15.015 1.00 94.12 105 LYS A O 1
ATOM 876 N N . ASN A 1 106 ? -15.364 1.769 16.652 1.00 95.06 106 ASN A N 1
ATOM 877 C CA . ASN A 1 106 ? -14.419 2.117 17.720 1.00 95.06 106 ASN A CA 1
ATOM 878 C C . ASN A 1 106 ? -13.841 0.847 18.374 1.00 95.06 106 ASN A C 1
ATOM 880 O O . ASN A 1 106 ? -14.228 0.524 19.495 1.00 95.06 106 ASN A O 1
ATOM 884 N N . PRO A 1 107 ? -12.943 0.118 17.693 1.00 96.06 107 PRO A N 1
ATOM 885 C CA . PRO A 1 107 ? -12.381 -1.111 18.238 1.00 96.06 107 PRO A CA 1
ATOM 886 C C . PRO A 1 107 ? -11.483 -0.852 19.453 1.00 96.06 107 PRO A C 1
ATOM 888 O O . PRO A 1 107 ? -10.748 0.145 19.516 1.00 96.06 107 PRO A O 1
ATOM 891 N N . SER A 1 108 ? -11.509 -1.786 20.402 1.00 97.00 108 SER A N 1
ATOM 892 C CA . SER A 1 108 ? -10.632 -1.826 21.570 1.00 97.00 108 SER A CA 1
ATOM 893 C C . SER A 1 108 ? -9.164 -2.032 21.160 1.00 97.00 108 SER A C 1
ATOM 895 O O . SER A 1 108 ? -8.828 -2.186 19.983 1.00 97.00 108 SER A O 1
ATOM 897 N N . LYS A 1 109 ? -8.227 -1.962 22.114 1.00 95.81 109 LYS A N 1
ATOM 898 C CA . LYS A 1 109 ? -6.812 -2.261 21.820 1.00 95.81 109 LYS A CA 1
ATOM 899 C C . LYS A 1 109 ? -6.633 -3.718 21.376 1.00 95.81 109 LYS A C 1
ATOM 901 O O . LYS A 1 109 ? -5.963 -3.959 20.381 1.00 95.81 109 LYS A O 1
ATOM 906 N N . GLU A 1 110 ? -7.279 -4.643 22.072 1.00 96.56 110 GLU A N 1
ATOM 907 C CA . GLU A 1 110 ? -7.237 -6.077 21.775 1.00 96.56 110 GLU A CA 1
ATOM 908 C C . GLU A 1 110 ? -7.836 -6.388 20.398 1.00 96.56 110 GLU A C 1
ATOM 910 O O . GLU A 1 110 ? -7.221 -7.071 19.584 1.00 96.56 110 GLU A O 1
ATOM 915 N N . GLU A 1 111 ? -8.984 -5.794 20.066 1.00 96.25 111 GLU A N 1
ATOM 916 C CA . GLU A 1 111 ? -9.590 -5.968 18.741 1.00 96.25 111 GLU A CA 1
ATOM 917 C C . GLU A 1 111 ? -8.703 -5.400 17.628 1.00 96.25 111 GLU A C 1
ATOM 919 O O . GLU A 1 111 ? -8.613 -5.967 16.540 1.00 96.25 111 GLU A O 1
ATOM 924 N N . ARG A 1 112 ? -8.000 -4.289 17.891 1.00 97.50 112 ARG A N 1
ATOM 925 C CA . ARG A 1 112 ? -7.008 -3.757 16.949 1.00 97.50 112 ARG A CA 1
ATOM 926 C C . ARG A 1 112 ? -5.844 -4.722 16.760 1.00 97.50 112 ARG A C 1
ATOM 928 O O . ARG A 1 112 ? -5.419 -4.896 15.624 1.00 97.50 112 ARG A O 1
ATOM 935 N N . GLU A 1 113 ? -5.337 -5.338 17.823 1.00 97.06 113 GLU A N 1
ATOM 936 C CA . GLU A 1 113 ? -4.266 -6.340 17.743 1.00 97.06 113 GLU A CA 1
ATOM 937 C C . GLU A 1 113 ? -4.711 -7.572 16.937 1.00 97.06 113 GLU A C 1
ATOM 939 O O . GLU A 1 113 ? -3.991 -7.991 16.029 1.00 97.06 113 GLU A O 1
ATOM 944 N N . ALA A 1 114 ? -5.940 -8.055 17.136 1.00 97.19 114 ALA A N 1
ATOM 945 C CA . ALA A 1 114 ? -6.512 -9.123 16.313 1.00 97.19 114 ALA A CA 1
ATOM 946 C C . ALA A 1 114 ? -6.567 -8.742 14.818 1.00 97.19 114 ALA A C 1
ATOM 948 O O . ALA A 1 114 ? -6.133 -9.508 13.953 1.00 97.19 114 ALA A O 1
ATOM 949 N N . LEU A 1 115 ? -7.007 -7.519 14.497 1.00 97.69 115 LEU A N 1
ATOM 950 C CA . LEU A 1 115 ? -7.027 -7.018 13.116 1.00 97.69 115 LEU A CA 1
ATOM 951 C C . LEU A 1 115 ? -5.624 -6.876 12.514 1.00 97.69 115 LEU A C 1
ATOM 953 O O . LEU A 1 115 ? -5.453 -7.061 11.308 1.00 97.69 115 LEU A O 1
ATOM 957 N N . VAL A 1 116 ? -4.613 -6.543 13.322 1.00 97.62 116 VAL A N 1
ATOM 958 C CA . VAL A 1 116 ? -3.214 -6.495 12.874 1.00 97.62 116 VAL A CA 1
ATOM 959 C C . VAL A 1 116 ? -2.759 -7.871 12.408 1.00 97.62 116 VAL A C 1
ATOM 961 O O . VAL A 1 116 ? -2.193 -7.988 11.317 1.00 97.62 116 VAL A O 1
ATOM 964 N N . GLU A 1 117 ? -3.001 -8.901 13.215 1.00 96.38 117 GLU A N 1
ATOM 965 C CA . GLU A 1 117 ? -2.641 -10.276 12.876 1.00 96.38 117 GLU A CA 1
ATOM 966 C C . GLU A 1 117 ? -3.387 -10.765 11.636 1.00 96.38 117 GLU A C 1
ATOM 968 O O . GLU A 1 117 ? -2.776 -11.343 10.733 1.00 96.38 117 GLU A O 1
ATOM 973 N N . GLU A 1 118 ? -4.687 -10.485 11.549 1.00 96.81 118 GLU A N 1
ATOM 974 C CA . GLU A 1 118 ? -5.522 -10.876 10.416 1.00 96.81 118 GLU A CA 1
ATOM 975 C C . GLU A 1 118 ? -5.076 -10.193 9.115 1.00 96.81 118 GLU A C 1
ATOM 977 O O . GLU A 1 118 ? -4.867 -10.860 8.096 1.00 96.81 118 GLU A O 1
ATOM 982 N N . CYS A 1 119 ? -4.825 -8.880 9.149 1.00 97.75 119 CYS A N 1
ATOM 983 C CA . CYS A 1 119 ? -4.335 -8.142 7.987 1.00 97.75 119 CYS A CA 1
ATOM 984 C C . CYS A 1 119 ? -2.954 -8.640 7.545 1.00 97.75 119 CYS A C 1
ATOM 986 O O . CYS A 1 119 ? -2.735 -8.890 6.361 1.00 97.75 119 CYS A O 1
ATOM 988 N N . ASN A 1 120 ? -2.016 -8.823 8.479 1.00 96.94 120 ASN A N 1
ATOM 989 C CA . ASN A 1 120 ? -0.677 -9.314 8.152 1.00 96.94 120 ASN A CA 1
ATOM 990 C C . ASN A 1 120 ? -0.706 -10.734 7.580 1.00 96.94 120 ASN A C 1
ATOM 992 O O . ASN A 1 120 ? 0.018 -11.021 6.623 1.00 96.94 120 ASN A O 1
ATOM 996 N N . ARG A 1 121 ? -1.568 -11.607 8.113 1.00 96.12 121 ARG A N 1
ATOM 997 C CA . ARG A 1 121 ? -1.817 -12.945 7.566 1.00 96.12 121 ARG A CA 1
ATOM 998 C C . ARG A 1 121 ? -2.318 -12.856 6.127 1.00 96.12 121 ARG A C 1
ATOM 1000 O O . ARG A 1 121 ? -1.757 -13.516 5.254 1.00 96.12 121 ARG A O 1
ATOM 1007 N N . ALA A 1 122 ? -3.316 -12.016 5.863 1.00 96.19 122 ALA A N 1
ATOM 1008 C CA . ALA A 1 122 ? -3.875 -11.843 4.526 1.00 96.19 122 ALA A CA 1
ATOM 1009 C C . ALA A 1 122 ? -2.857 -11.254 3.528 1.00 96.19 122 ALA A C 1
ATOM 1011 O O . ALA A 1 122 ? -2.752 -11.732 2.399 1.00 96.19 122 ALA A O 1
ATOM 1012 N N . GLU A 1 123 ? -2.040 -10.281 3.943 1.00 94.94 123 GLU A N 1
ATOM 1013 C CA . GLU A 1 123 ? -0.952 -9.726 3.120 1.00 94.94 123 GLU A CA 1
ATOM 1014 C C . GLU A 1 123 ? 0.125 -10.766 2.795 1.00 94.94 123 GLU A C 1
ATOM 1016 O O . GLU A 1 123 ? 0.659 -10.780 1.683 1.00 94.94 123 GLU A O 1
ATOM 1021 N N . CYS A 1 124 ? 0.446 -11.647 3.745 1.00 93.56 124 CYS A N 1
ATOM 1022 C CA . CYS A 1 124 ? 1.374 -12.754 3.523 1.00 93.56 124 CYS A CA 1
ATOM 1023 C C . CYS A 1 124 ? 0.825 -13.739 2.490 1.00 93.56 124 CYS A C 1
ATOM 1025 O O . CYS A 1 124 ? 1.513 -14.053 1.516 1.00 93.56 124 CYS A O 1
ATOM 1027 N N . LEU A 1 125 ? -0.437 -14.147 2.650 1.00 92.69 125 LEU A N 1
ATOM 1028 C CA . LEU A 1 125 ? -1.117 -15.045 1.716 1.00 92.69 125 LEU A CA 1
ATOM 1029 C C . LEU A 1 125 ? -1.180 -14.447 0.305 1.00 92.69 125 LEU A C 1
ATOM 1031 O O . LEU A 1 125 ? -0.831 -15.123 -0.660 1.00 92.69 125 LEU A O 1
ATOM 1035 N N . GLN A 1 126 ? -1.509 -13.156 0.175 1.00 90.88 126 GLN A N 1
ATOM 1036 C CA . GLN A 1 126 ? -1.518 -12.465 -1.119 1.00 90.88 126 GLN A CA 1
ATOM 103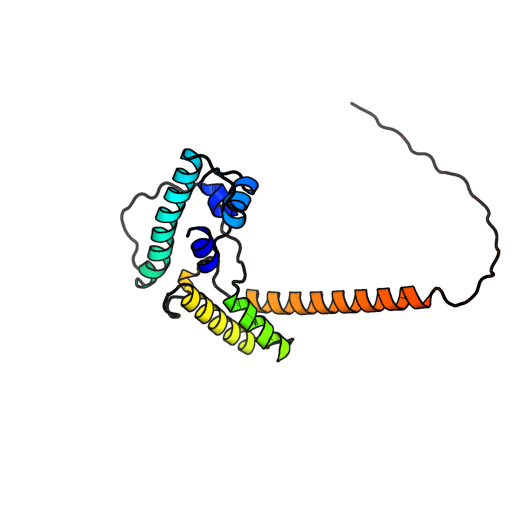7 C C . GLN A 1 126 ? -0.131 -12.468 -1.794 1.00 90.88 126 GLN A C 1
ATOM 1039 O O . GLN A 1 126 ? -0.024 -12.499 -3.022 1.00 90.88 126 GLN A O 1
ATOM 1044 N N . ARG A 1 127 ? 0.952 -12.455 -1.011 1.00 90.75 127 ARG A N 1
ATOM 1045 C CA . ARG A 1 127 ? 2.342 -12.497 -1.499 1.00 90.75 127 ARG A CA 1
ATOM 1046 C C . ARG A 1 127 ? 2.895 -13.916 -1.656 1.00 90.75 127 ARG A C 1
ATOM 1048 O O . ARG A 1 127 ? 4.055 -14.051 -2.037 1.00 90.75 127 ARG A O 1
ATOM 1055 N N . GLY A 1 128 ? 2.093 -14.948 -1.386 1.00 88.50 128 GLY A N 1
ATOM 1056 C CA . GLY A 1 128 ? 2.503 -16.349 -1.482 1.00 88.50 128 GLY A CA 1
ATOM 1057 C C . GLY A 1 128 ? 3.523 -16.767 -0.420 1.00 88.50 128 GLY A C 1
ATOM 1058 O O . GLY A 1 128 ? 4.322 -17.667 -0.664 1.00 88.50 128 GLY A O 1
ATOM 1059 N N . VAL A 1 129 ? 3.539 -16.102 0.739 1.00 89.44 129 VAL A N 1
ATOM 1060 C CA . VAL A 1 129 ? 4.451 -16.413 1.849 1.00 89.44 129 VAL A CA 1
ATOM 1061 C C . VAL A 1 129 ? 3.683 -16.872 3.087 1.00 89.44 129 VAL A C 1
ATOM 1063 O O . VAL A 1 129 ? 2.536 -16.487 3.307 1.00 89.44 129 VAL A O 1
ATOM 1066 N N . SER A 1 130 ? 4.335 -17.688 3.918 1.00 89.06 130 SER A N 1
ATOM 1067 C CA . SER A 1 130 ? 3.764 -18.136 5.193 1.00 89.06 130 SER A CA 1
ATOM 1068 C C . SER A 1 130 ? 3.457 -16.945 6.116 1.00 89.06 130 SER A C 1
ATOM 1070 O O . SER A 1 130 ? 4.325 -16.079 6.267 1.00 89.06 130 SER A O 1
ATOM 1072 N N . PRO A 1 131 ? 2.299 -16.925 6.808 1.00 89.62 131 PRO A N 1
ATOM 1073 C CA . PRO A 1 131 ? 1.981 -15.919 7.826 1.00 89.62 131 PRO A CA 1
ATOM 1074 C C . PRO A 1 131 ? 3.036 -15.783 8.932 1.00 89.62 131 PRO A C 1
ATOM 1076 O O . PRO A 1 131 ? 3.236 -14.690 9.454 1.00 89.62 131 PRO A O 1
ATOM 1079 N N . SER A 1 132 ? 3.779 -16.854 9.241 1.00 88.38 132 SER A N 1
ATOM 1080 C CA . SER A 1 132 ? 4.892 -16.815 10.206 1.00 88.38 132 SER A CA 1
ATOM 1081 C C . SER A 1 132 ? 6.022 -15.856 9.808 1.00 88.38 132 SER A C 1
ATOM 1083 O O . SER A 1 132 ? 6.824 -15.454 10.646 1.00 88.38 132 SER A O 1
ATOM 1085 N N . LYS A 1 133 ? 6.075 -15.442 8.537 1.00 86.62 133 LYS A N 1
ATOM 1086 C CA . LYS A 1 133 ? 7.081 -14.532 7.979 1.00 86.62 133 LYS A CA 1
ATOM 1087 C C . LYS A 1 133 ? 6.557 -13.104 7.793 1.00 86.62 133 LYS A C 1
ATOM 1089 O O . LYS A 1 133 ? 7.116 -12.349 6.998 1.00 86.62 133 LYS A O 1
ATOM 1094 N N . ALA A 1 134 ? 5.506 -12.711 8.520 1.00 87.19 134 ALA A N 1
ATOM 1095 C CA . ALA A 1 134 ? 4.883 -11.388 8.411 1.00 87.19 134 ALA A CA 1
ATOM 1096 C C . ALA A 1 134 ? 5.860 -10.216 8.569 1.00 87.19 134 ALA A C 1
ATOM 1098 O O . ALA A 1 134 ? 5.727 -9.202 7.893 1.00 87.19 134 ALA A O 1
ATOM 1099 N N . HIS A 1 135 ? 6.901 -10.357 9.384 1.00 86.69 135 HIS A N 1
ATOM 1100 C CA . HIS A 1 135 ? 7.936 -9.333 9.523 1.00 86.69 135 HIS A CA 1
ATOM 1101 C C . HIS A 1 135 ? 8.672 -9.017 8.202 1.00 86.69 135 HIS A C 1
ATOM 1103 O O . HIS A 1 135 ? 9.085 -7.874 7.991 1.00 86.69 135 HIS A O 1
ATOM 1109 N N . GLY A 1 136 ? 8.738 -9.968 7.262 1.00 86.81 136 GLY A N 1
ATOM 1110 C CA . GLY A 1 136 ? 9.256 -9.767 5.905 1.00 86.81 136 GLY A CA 1
ATOM 1111 C C . GLY A 1 136 ? 8.414 -8.808 5.051 1.00 86.81 136 GLY A C 1
ATOM 1112 O O . GLY A 1 136 ? 8.876 -8.334 4.015 1.00 86.81 136 GLY A O 1
ATOM 1113 N N . LEU A 1 137 ? 7.202 -8.435 5.492 1.00 88.06 137 LEU A N 1
ATOM 1114 C CA . LEU A 1 137 ? 6.423 -7.350 4.883 1.00 88.06 137 LEU A CA 1
ATOM 1115 C C . LEU A 1 137 ? 7.138 -5.990 5.011 1.00 88.06 137 LEU A C 1
ATOM 1117 O O . LEU A 1 137 ? 6.860 -5.079 4.220 1.00 88.06 137 LEU A O 1
ATOM 1121 N N . GLY A 1 138 ? 8.053 -5.849 5.981 1.00 89.94 138 GLY A N 1
ATOM 1122 C CA . GLY A 1 138 ? 8.939 -4.701 6.155 1.00 89.94 138 GLY A CA 1
ATOM 1123 C C . GLY A 1 138 ? 8.174 -3.382 6.248 1.00 89.94 138 GLY A C 1
ATOM 1124 O O . GLY A 1 138 ? 7.334 -3.182 7.123 1.00 89.94 138 GLY A O 1
ATOM 1125 N N . SER A 1 139 ? 8.420 -2.467 5.305 1.00 89.94 139 SER A N 1
ATOM 1126 C CA . SER A 1 139 ? 7.709 -1.175 5.249 1.00 89.94 139 SER A CA 1
ATOM 1127 C C . SER A 1 139 ? 6.177 -1.306 5.170 1.00 89.94 139 SER A C 1
ATOM 1129 O O . SER A 1 139 ? 5.465 -0.414 5.645 1.00 89.94 139 SER A O 1
ATOM 1131 N N . ASN A 1 140 ? 5.678 -2.437 4.658 1.00 93.75 140 ASN A N 1
ATOM 1132 C CA . ASN A 1 140 ? 4.260 -2.752 4.507 1.00 93.75 140 ASN A CA 1
ATOM 1133 C C . ASN A 1 140 ? 3.663 -3.567 5.673 1.00 93.75 140 ASN A C 1
ATOM 1135 O O . ASN A 1 140 ? 2.504 -3.951 5.581 1.00 93.75 140 ASN A O 1
ATOM 1139 N N . LEU A 1 141 ? 4.410 -3.817 6.755 1.00 95.25 141 LEU A N 1
ATOM 1140 C CA . LEU A 1 141 ? 3.911 -4.531 7.937 1.00 95.25 141 LEU A CA 1
ATOM 1141 C C . LEU A 1 141 ? 2.769 -3.761 8.617 1.00 95.25 141 LEU A C 1
ATOM 1143 O O . LEU A 1 141 ? 2.928 -2.596 8.978 1.00 95.25 141 LEU A O 1
ATOM 1147 N N . VAL A 1 142 ? 1.618 -4.382 8.826 1.00 96.94 142 VAL A N 1
ATOM 1148 C CA . VAL A 1 142 ? 0.519 -3.771 9.579 1.00 96.94 142 VAL A CA 1
ATOM 1149 C C . VAL A 1 142 ? 0.881 -3.751 11.063 1.00 96.94 142 VAL A C 1
ATOM 1151 O O . VAL A 1 142 ? 1.421 -4.720 11.589 1.00 96.94 142 VAL A O 1
ATOM 1154 N N . THR A 1 143 ? 0.617 -2.629 11.730 1.00 97.06 143 THR A N 1
ATOM 1155 C CA . THR A 1 143 ? 0.852 -2.450 13.169 1.00 97.06 143 THR A CA 1
ATOM 1156 C C . TH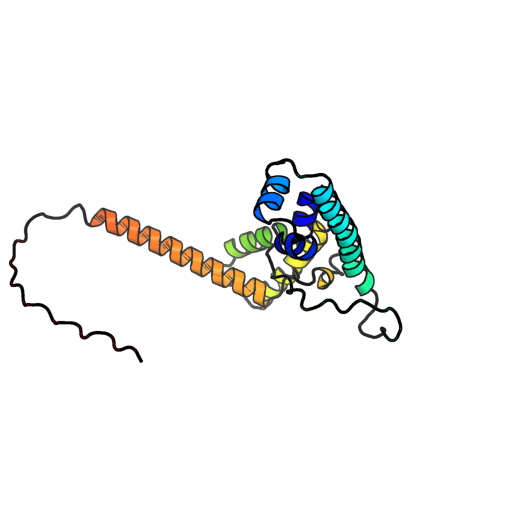R A 1 143 ? -0.390 -1.877 13.831 1.00 97.06 143 THR A C 1
ATOM 1158 O O . THR A 1 143 ? -1.219 -1.257 13.160 1.00 97.06 143 THR A O 1
ATOM 1161 N N . GLU A 1 144 ? -0.497 -2.042 15.147 1.00 97.12 144 GLU A N 1
ATOM 1162 C CA . GLU A 1 144 ? -1.636 -1.572 15.945 1.00 97.12 144 GLU A CA 1
ATOM 1163 C C . GLU A 1 144 ? -1.896 -0.076 15.697 1.00 97.12 144 GLU A C 1
ATOM 1165 O O . GLU A 1 144 ? -2.976 0.308 15.251 1.00 97.12 144 GLU A O 1
ATOM 1170 N N . VAL A 1 145 ? -0.851 0.751 15.806 1.00 97.31 145 VAL A N 1
ATOM 1171 C CA . VAL A 1 145 ? -0.915 2.196 15.539 1.00 97.31 145 VAL A CA 1
ATOM 1172 C C . VAL A 1 145 ? -1.447 2.509 14.134 1.00 97.31 145 VAL A C 1
ATOM 1174 O O . VAL A 1 145 ? -2.143 3.507 13.934 1.00 97.31 145 VAL A O 1
ATOM 1177 N N . ARG A 1 146 ? -1.129 1.686 13.124 1.00 97.81 146 ARG A N 1
ATOM 1178 C CA . ARG A 1 146 ? -1.649 1.876 11.759 1.00 97.81 146 ARG A CA 1
ATOM 1179 C C . ARG A 1 146 ? -3.147 1.592 11.721 1.00 97.81 146 ARG A C 1
ATOM 1181 O O . ARG A 1 146 ? -3.878 2.428 11.191 1.00 97.81 146 ARG A O 1
ATOM 1188 N N . VAL A 1 147 ? -3.593 0.476 12.300 1.00 97.81 147 VAL A N 1
ATOM 1189 C CA . VAL A 1 147 ? -5.019 0.117 12.390 1.00 97.81 147 VAL A CA 1
ATOM 1190 C C . VAL A 1 147 ? -5.785 1.208 13.133 1.00 97.81 147 VAL A C 1
ATOM 1192 O O . VAL A 1 147 ? -6.740 1.753 12.587 1.00 97.81 147 VAL A O 1
ATOM 1195 N N . TYR A 1 148 ? -5.308 1.637 14.303 1.00 97.56 148 TYR A N 1
ATOM 1196 C CA . TYR A 1 148 ? -5.905 2.746 15.049 1.00 97.56 148 TYR A CA 1
ATOM 1197 C C . TYR A 1 148 ? -6.108 3.998 14.184 1.00 97.56 148 TYR A C 1
ATOM 1199 O O . TYR A 1 148 ? -7.214 4.537 14.094 1.00 97.56 148 TYR A O 1
ATOM 1207 N N . ASN A 1 149 ? -5.053 4.437 13.491 1.00 97.81 149 ASN A N 1
ATOM 1208 C CA . ASN A 1 149 ? -5.117 5.610 12.621 1.00 97.81 149 ASN A CA 1
ATOM 1209 C C . ASN A 1 149 ? -6.083 5.423 11.445 1.00 97.81 149 ASN A C 1
ATOM 1211 O O . ASN A 1 149 ? -6.721 6.386 11.020 1.00 97.81 149 ASN A O 1
ATOM 1215 N N . TRP A 1 150 ? -6.211 4.205 10.915 1.00 98.00 150 TRP A N 1
ATOM 1216 C CA . TRP A 1 150 ? -7.176 3.904 9.860 1.00 98.00 150 TRP A CA 1
ATOM 1217 C C . TRP A 1 150 ? -8.613 4.115 10.352 1.00 98.00 150 TRP A C 1
ATOM 1219 O O . TRP A 1 150 ? -9.360 4.861 9.718 1.00 98.00 150 TRP A O 1
ATOM 1229 N N . PHE A 1 151 ? -8.971 3.572 11.521 1.00 98.00 151 PHE A N 1
ATOM 1230 C CA . PHE A 1 151 ? -10.301 3.761 12.118 1.00 98.00 151 PHE A CA 1
ATOM 1231 C C . PHE A 1 151 ? -10.568 5.231 12.462 1.00 98.00 151 PHE A C 1
ATOM 1233 O O . PHE A 1 151 ? -11.653 5.753 12.195 1.00 98.00 151 PHE A O 1
ATOM 1240 N N . ALA A 1 152 ? -9.569 5.928 13.013 1.00 96.81 152 ALA A N 1
ATOM 1241 C CA . ALA A 1 152 ? -9.674 7.351 13.323 1.00 96.81 152 ALA A CA 1
ATOM 1242 C C . ALA A 1 152 ? -9.940 8.196 12.067 1.00 96.81 152 ALA A C 1
ATOM 1244 O O . ALA A 1 152 ? -10.812 9.065 12.079 1.00 96.81 152 ALA A O 1
ATOM 1245 N N . ASN A 1 153 ? -9.230 7.927 10.969 1.00 97.12 153 ASN A N 1
ATOM 1246 C CA . ASN A 1 153 ? -9.439 8.635 9.707 1.00 97.12 153 ASN A CA 1
ATOM 1247 C C . ASN A 1 153 ? -10.799 8.307 9.080 1.00 97.12 153 ASN A C 1
ATOM 1249 O O . ASN A 1 153 ? -11.459 9.217 8.586 1.00 97.12 153 ASN A O 1
ATOM 1253 N N . ARG A 1 154 ? -11.260 7.053 9.164 1.00 96.31 154 ARG A N 1
ATOM 1254 C CA . ARG A 1 154 ? -12.575 6.642 8.645 1.00 96.31 154 ARG A CA 1
ATOM 1255 C C . ARG A 1 154 ? -13.734 7.346 9.337 1.00 96.31 154 ARG A C 1
ATOM 1257 O O . ARG A 1 154 ? -14.624 7.854 8.665 1.00 96.31 154 ARG A O 1
ATOM 1264 N N . ARG A 1 155 ? -13.684 7.460 10.666 1.00 95.88 155 ARG A N 1
ATOM 1265 C CA . ARG A 1 155 ? -14.687 8.225 11.425 1.00 95.88 155 ARG A CA 1
ATOM 1266 C C . ARG A 1 155 ? -14.683 9.708 11.058 1.00 95.88 155 ARG A C 1
ATOM 1268 O O . ARG A 1 155 ? -15.748 10.294 10.908 1.00 95.88 155 ARG A O 1
ATOM 1275 N N . LYS A 1 156 ? -13.500 10.311 10.878 1.00 95.31 156 LYS A N 1
ATOM 1276 C CA . LYS A 1 156 ? -13.389 11.710 10.427 1.00 95.31 156 LYS A CA 1
ATOM 1277 C C . LYS A 1 156 ? -13.984 11.909 9.032 1.00 95.31 156 LYS A C 1
ATOM 1279 O O . LYS A 1 156 ? -14.684 12.890 8.814 1.00 95.31 156 LYS A O 1
ATOM 1284 N N . GLU A 1 157 ? -13.724 10.987 8.109 1.00 93.56 157 GLU A N 1
ATOM 1285 C CA . GLU A 1 157 ? -14.274 11.020 6.750 1.00 93.56 157 GLU A CA 1
ATOM 1286 C C . GLU A 1 157 ? -15.806 10.927 6.759 1.00 93.56 157 GLU A C 1
ATOM 1288 O O . GLU A 1 157 ? -16.472 11.708 6.083 1.00 93.56 157 GLU A O 1
ATOM 1293 N N . GLU A 1 158 ? -16.379 10.033 7.570 1.00 90.69 158 GLU A N 1
ATOM 1294 C CA . GLU A 1 158 ? -17.832 9.907 7.706 1.00 90.69 158 GLU A CA 1
ATOM 1295 C C . GLU A 1 158 ? -18.465 11.162 8.322 1.00 90.69 158 GLU A C 1
ATOM 1297 O O . GLU A 1 158 ? -19.458 11.659 7.794 1.00 90.69 158 GLU A O 1
ATOM 1302 N N . ALA A 1 159 ? -17.860 11.720 9.374 1.00 92.06 159 ALA A N 1
ATOM 1303 C CA . ALA A 1 159 ? -18.320 12.966 9.984 1.00 92.06 159 ALA A CA 1
ATOM 1304 C C . ALA A 1 159 ? -18.272 14.142 8.991 1.00 92.06 159 ALA A C 1
ATOM 1306 O O . ALA A 1 159 ? -19.211 14.932 8.909 1.00 92.06 159 ALA A O 1
ATOM 1307 N N . PHE A 1 160 ? -17.207 14.234 8.188 1.00 92.88 160 PHE A N 1
ATOM 1308 C CA . PHE A 1 160 ? -17.095 15.246 7.139 1.00 92.88 160 PHE A CA 1
ATOM 1309 C C . PHE A 1 160 ? -18.159 15.061 6.048 1.00 92.88 160 PHE A C 1
ATOM 1311 O O . PHE A 1 160 ? -18.800 16.029 5.642 1.00 92.88 160 PHE A O 1
ATOM 1318 N N . ARG A 1 161 ? -18.412 13.817 5.619 1.00 93.31 161 ARG A N 1
ATOM 1319 C CA . ARG A 1 161 ? -19.460 13.488 4.641 1.00 93.31 161 ARG A CA 1
ATOM 1320 C C . ARG A 1 161 ? -20.861 13.834 5.153 1.00 93.31 161 ARG A C 1
ATOM 1322 O O . ARG A 1 161 ? -21.658 14.374 4.392 1.00 93.31 161 ARG A O 1
ATOM 1329 N N . GLN A 1 162 ? -21.157 13.551 6.422 1.00 89.88 162 GLN A N 1
ATOM 1330 C CA . GLN A 1 162 ? -22.435 13.908 7.049 1.00 89.88 162 GLN A CA 1
ATOM 1331 C C . GLN A 1 162 ? -22.616 15.428 7.129 1.00 89.88 162 GLN A C 1
ATOM 1333 O O . GLN A 1 162 ? -23.683 15.928 6.784 1.00 89.88 162 GLN A O 1
ATOM 1338 N N . LYS A 1 163 ? -21.564 16.168 7.505 1.00 91.50 163 LYS A N 1
ATOM 1339 C CA . LYS A 1 163 ? -21.598 17.635 7.534 1.00 91.50 163 LYS A CA 1
ATOM 1340 C C . LYS A 1 163 ? -21.900 18.226 6.153 1.00 91.50 163 LYS A C 1
ATOM 1342 O O . LYS A 1 163 ? -22.803 19.044 6.036 1.00 91.50 163 LYS A O 1
ATOM 1347 N N . LEU A 1 164 ? -21.219 17.756 5.106 1.00 90.75 164 LEU A N 1
ATOM 1348 C CA . LEU A 1 164 ? -21.480 18.204 3.733 1.00 90.75 164 LEU A CA 1
ATOM 1349 C C . LEU A 1 164 ? -22.923 17.930 3.282 1.00 90.75 164 LEU A C 1
ATOM 1351 O O . LEU A 1 164 ? -23.511 18.757 2.590 1.00 90.75 164 LEU A O 1
ATOM 1355 N N . ALA A 1 165 ? -23.503 16.791 3.673 1.00 88.75 165 ALA A N 1
ATOM 1356 C CA . ALA A 1 165 ? -24.894 16.474 3.354 1.00 88.75 165 ALA A CA 1
ATOM 1357 C C . ALA A 1 165 ? -25.885 17.412 4.072 1.00 88.75 165 ALA A C 1
ATOM 1359 O O . ALA A 1 165 ? -26.857 17.858 3.464 1.00 88.75 165 ALA A O 1
ATOM 1360 N N . MET A 1 166 ? -25.622 17.747 5.341 1.00 85.25 166 MET A N 1
ATOM 1361 C CA . MET A 1 166 ? -26.426 18.707 6.110 1.00 85.25 166 MET A CA 1
ATOM 1362 C C . MET A 1 166 ? -26.334 20.130 5.544 1.00 85.25 166 MET A C 1
ATOM 1364 O O . MET A 1 166 ? -27.362 20.794 5.404 1.00 85.25 166 MET A O 1
ATOM 1368 N N . ASP A 1 167 ? -25.134 20.580 5.164 1.00 86.56 167 ASP A N 1
ATOM 1369 C CA . ASP A 1 167 ? -24.921 21.895 4.544 1.00 86.56 167 ASP A CA 1
ATOM 1370 C C . ASP A 1 167 ? -25.637 21.984 3.178 1.00 86.56 167 ASP A C 1
ATOM 1372 O O . ASP A 1 167 ? -26.284 22.988 2.875 1.00 86.56 167 ASP A O 1
ATOM 1376 N N . ALA A 1 168 ? -25.613 20.908 2.380 1.00 84.94 168 ALA A N 1
ATOM 1377 C CA . ALA A 1 168 ? -26.325 20.838 1.102 1.00 84.94 168 ALA A CA 1
ATOM 1378 C C . ALA A 1 168 ? -27.855 20.891 1.263 1.00 84.94 168 ALA A C 1
ATOM 1380 O O . ALA A 1 168 ? -28.538 21.561 0.489 1.00 84.94 168 ALA A O 1
ATOM 1381 N N . TYR A 1 169 ? -28.406 20.215 2.276 1.00 76.00 169 TYR A N 1
ATOM 1382 C CA . TYR A 1 169 ? -29.841 20.279 2.563 1.00 76.00 169 TYR A CA 1
ATOM 1383 C C . TYR A 1 169 ? -30.253 21.654 3.116 1.00 76.00 169 TYR A C 1
ATOM 1385 O O . TYR A 1 169 ? -31.288 22.192 2.726 1.00 76.00 169 TYR A O 1
ATOM 1393 N N . SER A 1 170 ? -29.410 22.268 3.953 1.00 71.56 170 SER A N 1
ATOM 1394 C CA . SER A 1 170 ? -29.657 23.601 4.522 1.00 71.56 170 SER A CA 1
ATOM 1395 C C . SER A 1 170 ? -29.622 24.706 3.457 1.00 71.56 170 SER A C 1
ATOM 1397 O O . SER A 1 170 ? -30.456 25.606 3.486 1.00 71.56 170 SER A O 1
ATOM 1399 N N . SER A 1 171 ? -28.737 24.600 2.457 1.00 60.81 171 SER A N 1
ATOM 1400 C CA . SER A 1 171 ? -28.693 25.520 1.306 1.00 60.81 171 SER A CA 1
ATOM 1401 C C . SER A 1 171 ? -29.935 25.447 0.407 1.00 60.81 171 SER A C 1
ATOM 1403 O O . SER A 1 171 ? -30.236 26.414 -0.288 1.00 60.81 171 SER A O 1
ATOM 1405 N N . ASN A 1 172 ? -30.651 24.320 0.389 1.00 56.84 172 ASN A N 1
ATOM 1406 C CA . ASN A 1 172 ? -31.897 24.185 -0.373 1.00 56.84 172 ASN A CA 1
ATOM 1407 C C . ASN A 1 172 ? -33.119 24.724 0.388 1.00 56.84 172 ASN A C 1
ATOM 1409 O O . ASN A 1 172 ? -34.153 24.978 -0.225 1.00 56.84 172 ASN A O 1
ATOM 1413 N N . GLN A 1 173 ? -33.016 24.929 1.705 1.00 52.91 173 GLN A N 1
ATOM 1414 C CA . GLN A 1 173 ? -34.106 25.472 2.518 1.00 52.91 173 GLN A CA 1
ATOM 1415 C C . GLN A 1 173 ? -34.086 27.014 2.582 1.00 52.91 173 GLN A C 1
ATOM 1417 O O . GLN A 1 173 ? -35.116 27.629 2.849 1.00 52.91 173 GLN A O 1
ATOM 1422 N N . THR A 1 174 ? -32.958 27.662 2.261 1.00 50.28 174 THR A N 1
ATOM 1423 C CA . THR A 1 174 ? -32.817 29.133 2.258 1.00 50.28 174 THR A CA 1
ATOM 1424 C C . THR A 1 174 ? -33.346 29.828 0.998 1.00 50.28 174 THR A C 1
ATOM 1426 O O . THR A 1 174 ? -33.422 31.052 0.978 1.00 50.28 174 THR A O 1
ATOM 1429 N N . HIS A 1 175 ? -33.772 29.091 -0.035 1.00 50.38 175 HIS A N 1
ATOM 1430 C CA . HIS A 1 175 ? -34.380 29.674 -1.241 1.00 50.38 175 HIS A CA 1
ATOM 1431 C C . HIS A 1 175 ? -35.915 29.745 -1.219 1.00 50.38 175 HIS A C 1
ATOM 1433 O O . HIS A 1 175 ? -36.499 30.099 -2.240 1.00 50.38 175 HIS A O 1
ATOM 1439 N N . ASN A 1 176 ? -36.583 29.449 -0.094 1.00 48.69 176 ASN A N 1
ATOM 1440 C CA . ASN A 1 176 ? -38.051 29.401 -0.075 1.00 48.69 176 ASN A CA 1
ATOM 1441 C C . ASN A 1 176 ? -38.768 30.251 0.983 1.00 48.69 176 ASN A C 1
ATOM 1443 O O . ASN A 1 176 ? -39.948 30.009 1.212 1.00 48.69 176 ASN A O 1
ATOM 1447 N N . LEU A 1 177 ? -38.138 31.262 1.597 1.00 44.47 177 LEU A N 1
ATOM 1448 C CA . LEU A 1 177 ? -38.881 32.245 2.400 1.00 44.47 177 LEU A CA 1
ATOM 1449 C C . LEU A 1 177 ? -38.370 33.687 2.219 1.00 44.47 177 LEU A C 1
ATOM 1451 O O . LEU A 1 177 ? -37.319 34.066 2.721 1.00 44.47 177 LEU A O 1
ATOM 1455 N N . ASN A 1 178 ? -39.238 34.460 1.560 1.00 40.94 178 ASN A N 1
ATOM 1456 C CA . ASN A 1 178 ? -39.437 35.913 1.544 1.00 40.94 178 ASN A CA 1
ATOM 1457 C C . ASN A 1 178 ? -38.457 36.852 0.800 1.00 40.94 178 ASN A C 1
ATOM 1459 O O . ASN A 1 178 ? -37.315 37.033 1.222 1.00 40.94 178 ASN A O 1
ATOM 1463 N N . PRO A 1 179 ? -38.947 37.572 -0.241 1.00 49.62 179 PRO A N 1
ATOM 1464 C CA . PRO A 1 179 ? -38.394 38.860 -0.636 1.00 49.62 179 PRO A CA 1
ATOM 1465 C C . PRO A 1 179 ? -38.853 39.925 0.373 1.00 49.62 179 PRO A C 1
ATOM 1467 O O . PRO A 1 179 ? -39.848 39.727 1.063 1.00 49.62 179 PRO A O 1
ATOM 1470 N N . LEU A 1 180 ? -38.194 41.084 0.361 1.00 50.16 180 LEU A N 1
ATOM 1471 C CA . LEU A 1 180 ? -38.421 42.266 1.209 1.00 50.16 180 LEU A CA 1
ATOM 1472 C C . LEU A 1 180 ? -37.551 42.271 2.464 1.00 50.16 180 LEU A C 1
ATOM 1474 O O . LEU A 1 180 ? -37.915 41.712 3.490 1.00 50.16 180 LEU A O 1
ATOM 1478 N N . LEU A 1 181 ? -36.431 42.990 2.378 1.00 46.66 181 LEU A N 1
ATOM 1479 C CA . LEU A 1 181 ? -36.071 44.011 3.362 1.00 46.66 181 LEU A CA 1
ATOM 1480 C C . LEU A 1 181 ? -34.969 44.911 2.786 1.00 46.66 181 LEU A C 1
ATOM 1482 O O . LEU A 1 181 ? -33.798 44.562 2.672 1.00 46.66 181 LEU A O 1
ATOM 1486 N N . THR A 1 182 ? -35.435 46.079 2.372 1.00 45.94 182 THR A N 1
ATOM 1487 C CA . THR A 1 182 ? -34.733 47.308 2.018 1.00 45.94 182 THR A CA 1
ATOM 1488 C C . THR A 1 182 ? -33.995 47.870 3.239 1.00 45.94 182 THR A C 1
ATOM 1490 O O . THR A 1 182 ? -34.623 47.998 4.282 1.00 45.94 182 THR A O 1
ATOM 1493 N N . HIS A 1 183 ? -32.714 48.235 3.113 1.00 45.59 183 HIS A N 1
ATOM 1494 C CA . HIS A 1 183 ? -31.982 49.304 3.841 1.00 45.59 183 HIS A CA 1
ATOM 1495 C C . HIS A 1 183 ? -30.487 49.146 3.480 1.00 45.59 183 HIS A C 1
ATOM 1497 O O . HIS A 1 183 ? -29.967 48.042 3.529 1.00 45.59 183 HIS A O 1
ATOM 1503 N N . GLY A 1 184 ? -29.723 50.134 3.011 1.00 38.41 184 GLY A N 1
ATOM 1504 C CA . GLY A 1 184 ? -29.584 51.512 3.475 1.00 38.41 184 GLY A CA 1
ATOM 1505 C C . GLY A 1 184 ? -28.118 51.695 3.901 1.00 38.41 184 GLY A C 1
ATOM 1506 O O . GLY A 1 184 ? -27.780 51.435 5.050 1.00 38.41 184 GLY A O 1
ATOM 1507 N N . SER A 1 185 ? -27.232 52.053 2.964 1.00 41.00 185 SER A N 1
ATOM 1508 C CA . SER A 1 185 ? -25.801 52.299 3.223 1.00 41.00 185 SER A CA 1
ATOM 1509 C C . SER A 1 185 ? -25.560 53.661 3.880 1.00 41.00 185 SER A C 1
ATOM 1511 O O . SER A 1 185 ? -26.237 54.633 3.545 1.00 41.00 185 SER A O 1
ATOM 1513 N N . PRO A 1 186 ? -24.497 53.772 4.692 1.00 50.44 186 PRO A N 1
ATOM 1514 C CA . PRO A 1 186 ? -23.495 54.788 4.381 1.00 50.44 186 PRO A CA 1
ATOM 1515 C C . PRO A 1 186 ? -22.065 54.232 4.376 1.00 50.44 186 PRO A C 1
ATOM 1517 O O . PRO A 1 186 ? -21.648 53.439 5.215 1.00 50.44 186 PRO A O 1
ATOM 1520 N N . HIS A 1 187 ? -21.328 54.693 3.374 1.00 40.75 187 HIS A N 1
ATOM 1521 C CA . HIS A 1 187 ? -19.942 54.396 3.045 1.00 40.75 187 HIS A CA 1
ATOM 1522 C C . HIS A 1 187 ? -19.005 55.291 3.881 1.00 40.75 187 HIS A C 1
ATOM 1524 O O . HIS A 1 187 ? -19.197 56.508 3.914 1.00 40.75 187 HIS A O 1
ATOM 1530 N N . HIS A 1 188 ? -17.993 54.717 4.540 1.00 44.25 188 HIS A N 1
ATOM 1531 C CA . HIS A 1 188 ? -16.876 55.459 5.138 1.00 44.25 188 HIS A CA 1
ATOM 1532 C C . HIS A 1 188 ? -15.544 55.007 4.515 1.00 44.25 188 HIS A C 1
ATOM 1534 O O . HIS A 1 188 ? -15.370 53.844 4.159 1.00 44.25 188 HIS A O 1
ATOM 1540 N N . GLN A 1 189 ? -14.676 55.997 4.324 1.00 48.78 189 GLN A N 1
ATOM 1541 C CA . GLN A 1 189 ? -13.546 56.112 3.394 1.00 48.78 189 GLN A CA 1
ATOM 1542 C C . GLN A 1 189 ? -12.292 55.249 3.698 1.00 48.78 189 GLN A C 1
ATOM 1544 O O . GLN A 1 189 ? -12.182 54.686 4.786 1.00 48.78 189 GLN A O 1
ATOM 1549 N N . PRO A 1 190 ? -11.342 55.139 2.736 1.00 48.28 190 PRO A N 1
ATOM 1550 C CA . PRO A 1 190 ? -10.274 54.135 2.727 1.00 48.28 190 PRO A CA 1
ATOM 1551 C C . PRO A 1 190 ? -8.984 54.580 3.441 1.00 48.28 190 PRO A C 1
ATOM 1553 O O . PRO A 1 190 ? -8.569 55.733 3.339 1.00 48.28 190 PRO A O 1
ATOM 1556 N N . SER A 1 191 ? -8.301 53.641 4.105 1.00 42.41 191 SER A N 1
ATOM 1557 C CA . SER A 1 191 ? -6.973 53.843 4.703 1.00 42.41 191 SER A CA 1
ATOM 1558 C C . SER A 1 191 ? -5.846 53.347 3.790 1.00 42.41 191 SER A C 1
ATOM 1560 O O . SER A 1 191 ? -5.847 52.208 3.322 1.00 42.41 191 SER A O 1
ATOM 1562 N N . SER A 1 192 ? -4.885 54.240 3.584 1.00 42.03 192 SER A N 1
ATOM 1563 C CA . SER A 1 192 ? -3.679 54.188 2.761 1.00 42.03 192 SER A CA 1
ATOM 1564 C C . SER A 1 192 ? -2.604 53.188 3.221 1.00 42.03 192 SER A C 1
ATOM 1566 O O . SER A 1 192 ? -2.413 52.932 4.408 1.00 42.03 192 SER A O 1
ATOM 1568 N N . SER A 1 193 ? -1.854 52.657 2.250 1.00 56.41 193 SER A N 1
ATOM 1569 C CA . SER A 1 193 ? -0.611 51.885 2.426 1.00 56.41 193 SER A CA 1
ATOM 1570 C C . SER A 1 193 ? 0.621 52.800 2.539 1.00 56.41 193 SER A C 1
ATOM 1572 O O . SER A 1 193 ? 0.606 53.878 1.942 1.00 56.41 193 SER A O 1
ATOM 1574 N N . PRO A 1 194 ? 1.733 52.355 3.161 1.00 63.09 194 PRO A N 1
ATOM 1575 C CA . PRO A 1 194 ? 3.055 52.929 2.910 1.00 63.09 194 PRO A CA 1
ATOM 1576 C C . PRO A 1 194 ? 4.009 51.976 2.145 1.00 63.09 194 PRO A C 1
ATOM 1578 O O . PRO A 1 194 ? 3.815 50.758 2.177 1.00 63.09 194 PRO A O 1
ATOM 1581 N N . PRO A 1 195 ? 5.033 52.514 1.441 1.00 61.44 195 PRO A N 1
ATOM 1582 C CA . PRO A 1 195 ? 5.805 51.788 0.434 1.00 61.44 195 PRO A CA 1
ATOM 1583 C C . PRO A 1 195 ? 7.196 51.308 0.895 1.00 61.44 195 PRO A C 1
ATOM 1585 O O . PRO A 1 195 ? 7.756 51.759 1.892 1.00 61.44 195 PRO A O 1
ATOM 1588 N N . ASN A 1 196 ? 7.739 50.404 0.073 1.00 44.88 196 ASN A N 1
ATOM 1589 C CA . ASN A 1 196 ? 9.105 49.877 0.024 1.00 44.88 196 ASN A CA 1
ATOM 1590 C C . ASN A 1 196 ? 10.224 50.887 0.326 1.00 44.88 196 ASN A C 1
ATOM 1592 O O . ASN A 1 196 ? 10.210 52.014 -0.171 1.00 44.88 196 ASN A O 1
ATOM 1596 N N . LYS A 1 197 ? 11.308 50.385 0.933 1.00 50.56 197 LYS A N 1
ATOM 1597 C CA . LYS A 1 197 ? 12.650 50.925 0.703 1.00 50.56 197 LYS A CA 1
ATOM 1598 C C . LYS A 1 197 ? 13.687 49.807 0.563 1.00 50.56 197 LYS A C 1
ATOM 1600 O O . LYS A 1 197 ? 13.866 48.995 1.464 1.00 50.56 197 LYS A O 1
ATOM 1605 N N . MET A 1 198 ? 14.331 49.803 -0.602 1.00 46.12 198 MET A N 1
ATOM 1606 C CA . MET A 1 198 ? 15.610 49.163 -0.903 1.00 46.12 198 MET A CA 1
ATOM 1607 C C . MET A 1 198 ? 16.722 49.841 -0.091 1.00 46.12 198 MET A C 1
ATOM 1609 O O . MET A 1 198 ? 16.740 51.073 -0.031 1.00 46.12 198 MET A O 1
ATOM 1613 N N . SER A 1 199 ? 17.640 49.042 0.454 1.00 46.66 199 SER A N 1
ATOM 1614 C CA . SER A 1 199 ? 19.103 49.150 0.311 1.00 46.66 199 SER A CA 1
ATOM 1615 C C . SER A 1 199 ? 19.776 48.040 1.107 1.00 46.66 199 SER A C 1
ATOM 1617 O O . SER A 1 199 ? 19.358 47.820 2.263 1.00 46.66 199 SER A O 1
#

Foldseek 3Di:
DQLLLCLLLVPDLVLLCVQLVDDSVVVCCCSPVVPDDDPVSVVSSVVVSVVVVVVLVCLLVVPVDPPDDDDDDDDDPPPPCDDDDAEDQHPQLVVLLVVVCVVPLDDDLVVLVVSLLNSLCRSCVSNVHHSVSSCSSPNHRRDSVNSNVVSVVVVVVVVVVVVVVVVVVVVVVVVPDDDDDDDDDDDDDDDDDDDDDDD

InterPro domains:
  IPR001356 Homeodomain [PS50071] (80-161)
  IPR001356 Homeodomain [SM00389] (82-165)
  IPR001356 Homeodomain [cd00086] (83-156)
  IPR006897 Hepatocyte nuclear factor 1, beta isoform, C-terminal [PF04812] (165-198)
  IPR006899 Hepatocyte nuclear factor 1, N-terminal [PF04814] (1-51)
  IPR009057 Homedomain-like superfamily [SSF46689] (74-169)
  IPR010982 Lambda repressor-like, DNA-binding domain superfamily [G3DSA:1.10.260.40] (1-64)
  IPR010982 Lambda repressor-like, DNA-binding domain superfamily [SSF47413] (1-61)
  IPR039066 Hepatocyte nuclear factor 1 [PTHR11568] (1-198)
  IPR044869 HNF-1, POU-specific (POUs) atypical domain [PS51936] (1-65)

Organism: Mus musculus (NCBI:txid10090)

Secondary structure (DSSP, 8-state):
-HHHHHHHTT--HHHHHHHH---HHHHHHHHHH-----HHHHHHHHHHHHHHHHHHHHHHHGGGS-TT---S-------TTPPPPPP---HHHHHHHHHHHHH-SS--HHHHHHHHHHHHHHHHHHTT--GGGGGGGGGG---HHHHHHHHHHHHHHHHHHHHHHHHHHHHHHTTSS-----------PPPPP------